Protein 6AQK (pdb70)

Nearest PDB structures (foldseek):
  6aqk-assembly1_A  TM=1.005E+00  e=1.967E-52  Yersinia entomophaga
  4xsh-assembly1_B  TM=6.220E-01  e=2.010E-07  Bacillus cereus
  3nts-assembly1_A  TM=4.629E-01  e=4.743E-08  Aeromonas hydrophila
  2wn8-assembly1_A  TM=5.394E-01  e=1.037E-06  Clostridioides difficile

Organism: Yersinia entomophaga (NCBI:txid935293)

Solvent-accessible surface area: 10735 Å² total; per-residue (Å²): 155,158,112,29,5,0,83,70,12,22,24,75,62,103,10,28,3,20,0,0,9,47,0,8,51,119,51,135,41,99,66,6,89,50,17,163,82,79,113,74,0,31,66,60,0,17,83,20,0,150,117,57,104,103,61,1,79,68,26,49,97,111,30,3,69,74,0,31,67,3,3,24,102,3,54,86,50,29,116,70,17,130,84,6,137,43,123,75,0,4,35,12,14,60,67,105,27,21,131,52,14,95,40,1,30,89,3,18,106,97,2,110,75,98,100,100,57,45,134,84,98,30,104,68,94,25,131,0,28,40,14,2,36,3,0,85,51,3,103,63,65,99,1,37,52,60,41,0,0,0,27,0,60,12,35,126,54,26,10,0,3,31,22,10,76,93,23,116,105,16,18,0,2,0,15,10,52,7,83,0,58,0,38,14,1,24,8,5,10,141,59,92,7,6,139,100,61,78,92,58,20,24,66,49,3,34,11,1,0,75,2,76,0,16,57,117

Structure (mmCIF, N/CA/C/O backbone):
data_6AQK
#
_entry.id   6AQK
#
_cell.length_a   37.510
_cell.length_b   54.520
_cell.length_c   100.820
_cell.angle_alpha   90.000
_cell.angle_beta   90.000
_cell.angle_gamma   90.000
#
_symmetry.space_group_name_H-M   'P 21 21 21'
#
loop_
_entity.id
_entity.type
_entity.pdbx_description
1 polymer 'Toxin protein'
2 non-polymer 'PLATINUM (II) ION'
3 non-polymer 'CHLORIDE ION'
4 non-polymer 'BROMIDE ION'
5 water water
#
loop_
_atom_site.group_PDB
_atom_site.id
_atom_site.type_symbol
_atom_site.label_atom_id
_atom_site.label_alt_id
_atom_site.label_comp_id
_atom_site.label_asym_id
_atom_site.label_entity_id
_atom_site.label_seq_id
_atom_site.pdbx_PDB_ins_code
_atom_site.Cartn_x
_atom_site.Cartn_y
_atom_site.Cartn_z
_atom_site.occupancy
_atom_site.B_iso_or_equiv
_atom_site.auth_seq_id
_atom_site.auth_comp_id
_atom_site.auth_asym_id
_atom_site.auth_atom_id
_atom_site.pdbx_PDB_model_num
ATOM 1 N N . LYS A 1 14 ? 27.876 48.329 35.355 1.00 69.81 749 LYS A N 1
ATOM 2 C CA . LYS A 1 14 ? 28.672 47.972 34.153 1.00 63.60 749 LYS A CA 1
ATOM 3 C C . LYS A 1 14 ? 29.542 46.715 34.466 1.00 54.60 749 LYS A C 1
ATOM 4 O O . LYS A 1 14 ? 30.757 46.727 34.269 1.00 51.93 749 LYS A O 1
ATOM 6 N N . GLU A 1 15 ? 28.923 45.647 34.975 1.00 47.57 750 GLU A N 1
ATOM 7 C CA . GLU A 1 15 ? 29.651 44.410 35.301 1.00 46.23 750 GLU A CA 1
ATOM 8 C C . GLU A 1 15 ? 30.189 43.697 34.031 1.00 40.45 750 GLU A C 1
ATOM 9 O O . GLU A 1 15 ? 29.525 43.659 32.986 1.00 37.98 750 GLU A O 1
ATOM 15 N N . ASP A 1 16 ? 31.358 43.073 34.117 1.00 36.25 751 ASP A N 1
ATOM 16 C CA . ASP A 1 16 ? 31.792 42.194 33.008 1.00 35.00 751 ASP A CA 1
ATOM 17 C C . ASP A 1 16 ? 30.730 41.078 32.867 1.00 32.07 751 ASP A C 1
ATOM 18 O O . ASP A 1 16 ? 30.234 40.585 33.864 1.00 32.68 751 ASP A O 1
ATOM 23 N N . PRO A 1 17 ? 30.449 40.670 31.638 1.00 32.76 752 PRO A N 1
ATOM 24 C CA . PRO A 1 17 ? 29.641 39.470 31.369 1.00 30.96 752 PRO A CA 1
ATOM 25 C C . PRO A 1 17 ? 29.989 38.264 32.226 1.00 31.88 752 PRO A C 1
ATOM 26 O O . PRO A 1 17 ? 31.159 37.912 32.395 1.00 31.58 752 PRO A O 1
ATOM 30 N N . ALA A 1 18 ? 28.982 37.694 32.871 1.00 31.44 753 ALA A N 1
ATOM 31 C CA . ALA A 1 18 ? 29.131 36.474 33.590 1.00 30.19 753 ALA A CA 1
ATOM 32 C C . ALA A 1 18 ? 29.634 35.363 32.708 1.00 31.45 753 ALA A C 1
ATOM 33 O O . ALA A 1 18 ? 30.284 34.433 33.208 1.00 30.08 753 ALA A O 1
ATOM 35 N N . LEU A 1 19 ? 29.372 35.462 31.405 1.00 28.77 754 LEU A N 1
ATOM 36 C CA . LEU A 1 19 ? 29.957 34.484 30.468 1.00 31.96 754 LEU A CA 1
ATOM 37 C C . LEU A 1 19 ? 31.481 34.270 30.609 1.00 33.57 754 LEU A C 1
ATOM 38 O O . LEU A 1 19 ? 31.956 33.125 30.421 1.00 31.69 754 LEU A O 1
ATOM 43 N N . TYR A 1 20 ? 32.246 35.335 30.934 1.00 31.07 755 TYR A N 1
ATOM 44 C CA . TYR A 1 20 ? 33.689 35.195 31.129 1.00 32.25 755 TYR A CA 1
ATOM 45 C C . TYR A 1 20 ? 34.020 34.126 32.160 1.00 33.81 755 TYR A C 1
ATOM 46 O O . TYR A 1 20 ? 35.036 33.411 31.999 1.00 32.39 755 TYR A O 1
ATOM 55 N N . LYS A 1 21 ? 33.272 34.084 33.257 1.00 31.77 756 LYS A N 1
ATOM 56 C CA . LYS A 1 21 ? 33.469 33.036 34.280 1.00 35.32 756 LYS A CA 1
ATOM 57 C C . LYS A 1 21 ? 33.457 31.588 33.761 1.00 36.14 756 LYS A C 1
ATOM 58 O O . LYS A 1 21 ? 34.220 30.759 34.234 1.00 34.01 756 LYS A O 1
ATOM 62 N N . GLN A 1 22 ? 32.619 31.291 32.773 1.00 32.72 757 GLN A N 1
ATOM 63 C CA . GLN A 1 22 ? 32.536 29.973 32.209 1.00 34.34 757 GLN A CA 1
ATOM 64 C C . GLN A 1 22 ? 33.664 29.680 31.204 1.00 35.54 757 GLN A C 1
ATOM 65 O O . GLN A 1 22 ? 33.995 28.524 30.956 1.00 34.58 757 GLN A O 1
ATOM 71 N N . GLN A 1 23 ? 34.186 30.725 30.551 1.00 34.96 758 GLN A N 1
ATOM 72 C CA . GLN A 1 23 ? 35.145 30.576 29.417 1.00 37.32 758 GLN A CA 1
ATOM 73 C C . GLN A 1 23 ? 36.620 30.568 29.798 1.00 36.40 758 GLN A C 1
ATOM 74 O O . GLN A 1 23 ? 37.433 30.151 28.985 1.00 39.00 758 GLN A O 1
ATOM 80 N N . GLY A 1 24 ? 36.936 31.011 30.994 1.00 38.63 759 GLY A N 1
ATOM 81 C CA . GLY A 1 24 ? 38.321 31.156 31.461 1.00 43.43 759 GLY A CA 1
ATOM 82 C C . GLY A 1 24 ? 38.843 29.900 32.117 1.00 45.02 759 GLY A C 1
ATOM 83 O O . GLY A 1 24 ? 38.439 28.769 31.767 1.00 40.55 759 GLY A O 1
ATOM 84 N N . GLY A 1 25 ? 39.768 30.081 33.056 1.00 42.25 760 GLY A N 1
ATOM 85 C CA . GLY A 1 25 ? 40.416 28.947 33.716 1.00 41.47 760 GLY A CA 1
ATOM 86 C C . GLY A 1 25 ? 39.477 28.102 34.586 1.00 41.51 760 GLY A C 1
ATOM 87 O O . GLY A 1 25 ? 39.820 26.981 34.925 1.00 39.81 760 GLY A O 1
ATOM 88 N N . GLU A 1 26 ? 38.275 28.595 34.908 1.00 35.35 761 GLU A N 1
ATOM 89 C CA . GLU A 1 26 ? 37.295 27.757 35.615 1.00 34.38 761 GLU A CA 1
ATOM 90 C C . GLU A 1 26 ? 36.383 26.975 34.706 1.00 32.79 761 GLU A C 1
ATOM 91 O O . GLU A 1 26 ? 35.493 26.260 35.187 1.00 31.42 761 GLU A O 1
ATOM 97 N N . TYR A 1 27 ? 36.636 27.035 33.418 1.00 29.65 762 TYR A N 1
ATOM 98 C CA . TYR A 1 27 ? 35.898 26.200 32.453 1.00 34.95 762 TYR A CA 1
ATOM 99 C C . TYR A 1 27 ? 35.647 24.728 32.902 1.00 35.92 762 TYR A C 1
ATOM 100 O O . TYR A 1 27 ? 34.522 24.257 32.821 1.00 33.87 762 TYR A O 1
ATOM 109 N N . PRO A 1 28 ? 36.673 24.009 33.375 1.00 35.25 763 PRO A N 1
ATOM 110 C CA . PRO A 1 28 ? 36.432 22.616 33.806 1.00 39.77 763 PRO A CA 1
ATOM 111 C C . PRO A 1 28 ? 35.294 22.439 34.834 1.00 35.44 763 PRO A C 1
ATOM 112 O O . PRO A 1 28 ? 34.591 21.437 34.791 1.00 33.73 763 PRO A O 1
ATOM 116 N N . TYR A 1 29 ? 35.147 23.394 35.745 1.00 33.39 764 TYR A N 1
ATOM 117 C CA . TYR A 1 29 ? 34.042 23.361 36.715 1.00 31.42 764 TYR A CA 1
ATOM 118 C C . TYR A 1 29 ? 32.677 23.495 35.970 1.00 30.58 764 TYR A C 1
ATOM 119 O O . TYR A 1 29 ? 31.731 22.793 36.250 1.00 29.33 764 TYR A O 1
ATOM 128 N N . TYR A 1 30 ? 32.607 24.402 35.035 1.00 30.41 765 TYR A N 1
ATOM 129 C CA . TYR A 1 30 ? 31.338 24.669 34.263 1.00 31.76 765 TYR A CA 1
ATOM 130 C C . TYR A 1 30 ? 31.010 23.529 33.323 1.00 32.71 765 TYR A C 1
ATOM 131 O O . TYR A 1 30 ? 29.829 23.070 33.220 1.00 32.23 765 TYR A O 1
ATOM 140 N N . SER A 1 31 ? 32.045 23.078 32.615 1.00 33.00 766 SER A N 1
ATOM 141 C CA . SER A 1 31 ? 31.895 21.967 31.704 1.00 33.70 766 SER A CA 1
ATOM 142 C C . SER A 1 31 ? 31.439 20.687 32.451 1.00 34.21 766 SER A C 1
ATOM 143 O O . SER A 1 31 ? 30.487 20.031 32.056 1.00 30.89 766 SER A O 1
ATOM 146 N N . SER A 1 32 ? 32.107 20.366 33.553 1.00 31.75 767 SER A N 1
ATOM 147 C CA . SER A 1 32 ? 31.763 19.207 34.314 1.00 32.43 767 SER A CA 1
ATOM 148 C C . SER A 1 32 ? 30.364 19.275 34.975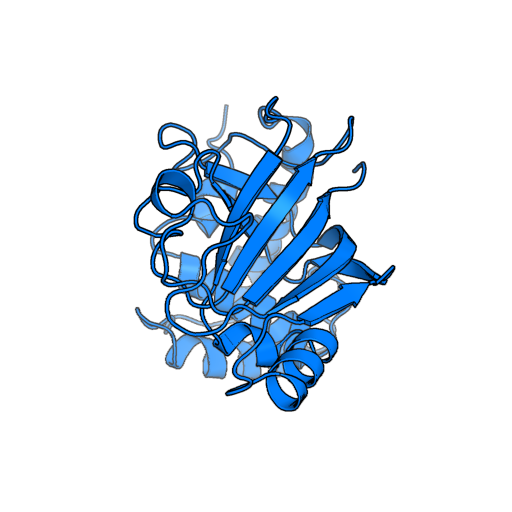 1.00 33.89 767 SER A C 1
ATOM 149 O O . SER A 1 32 ? 29.657 18.229 35.102 1.00 32.34 767 SER A O 1
ATOM 152 N N . PHE A 1 33 ? 29.937 20.478 35.361 1.00 30.04 768 PHE A N 1
ATOM 153 C CA . PHE A 1 33 ? 28.619 20.706 35.893 1.00 28.15 768 PHE A CA 1
ATOM 154 C C . PHE A 1 33 ? 27.549 20.372 34.773 1.00 32.49 768 PHE A C 1
ATOM 155 O O . PHE A 1 33 ? 26.555 19.662 35.052 1.00 31.05 768 PHE A O 1
ATOM 163 N N . THR A 1 34 ? 27.758 20.833 33.552 1.00 28.76 769 THR A N 1
ATOM 164 C CA . THR A 1 34 ? 26.745 20.633 32.539 1.00 31.28 769 THR A CA 1
ATOM 165 C C . THR A 1 34 ? 26.774 19.178 32.076 1.00 34.53 769 THR A C 1
ATOM 166 O O . THR A 1 34 ? 25.710 18.633 31.701 1.00 35.89 769 THR A O 1
ATOM 170 N N . ILE A 1 35 ? 27.945 18.561 32.113 1.00 33.92 770 ILE A N 1
ATOM 171 C CA . ILE A 1 35 ? 28.018 17.124 31.893 1.00 34.11 770 ILE A CA 1
ATOM 172 C C . ILE A 1 35 ? 27.211 16.398 32.953 1.00 34.75 770 ILE A C 1
ATOM 173 O O . ILE A 1 35 ? 26.425 15.473 32.619 1.00 35.72 770 ILE A O 1
ATOM 178 N N . ALA A 1 36 ? 27.378 16.783 34.207 1.00 30.99 771 ALA A N 1
ATOM 179 C CA . ALA A 1 36 ? 26.551 16.132 35.268 1.00 30.27 771 ALA A CA 1
ATOM 180 C C . ALA A 1 36 ? 25.092 16.265 35.043 1.00 31.34 771 ALA A C 1
ATOM 181 O O . ALA A 1 36 ? 24.364 15.279 35.249 1.00 38.13 771 ALA A O 1
ATOM 183 N N . LEU A 1 37 ? 24.630 17.431 34.581 1.00 33.32 772 LEU A N 1
ATOM 184 C CA . LEU A 1 37 ? 23.196 17.635 34.252 1.00 33.31 772 LEU A CA 1
ATOM 185 C C . LEU A 1 37 ? 22.740 16.632 33.185 1.00 34.87 772 LEU A C 1
ATOM 186 O O . LEU A 1 37 ? 21.629 16.146 33.284 1.00 34.86 772 LEU A O 1
ATOM 191 N N . GLN A 1 38 ? 23.585 16.377 32.175 1.00 32.88 773 GLN A N 1
ATOM 192 C CA . GLN A 1 38 ? 23.249 15.397 31.129 1.00 36.84 773 GLN A CA 1
ATOM 193 C C . GLN A 1 38 ? 23.138 14.007 31.711 1.00 40.66 773 GLN A C 1
ATOM 194 O O . GLN A 1 38 ? 22.155 13.284 31.445 1.00 41.04 773 GLN A O 1
ATOM 200 N N . LYS A 1 39 ? 24.140 13.631 32.493 1.00 35.77 774 LYS A N 1
ATOM 201 C CA . LYS A 1 39 ? 24.272 12.252 33.006 1.00 39.86 774 LYS A CA 1
ATOM 202 C C . LYS A 1 39 ? 23.137 11.939 33.963 1.00 38.78 774 LYS A C 1
ATOM 203 O O . LYS A 1 39 ? 22.739 10.784 34.098 1.00 39.15 774 LYS A O 1
ATOM 209 N N . LEU A 1 40 ? 22.600 12.945 34.629 1.00 36.34 775 LEU A N 1
ATOM 210 C CA . LEU A 1 40 ? 21.572 12.691 35.584 1.00 38.01 775 LEU A CA 1
ATOM 211 C C . LEU A 1 40 ? 20.209 13.050 35.027 1.00 39.41 775 LEU A C 1
ATOM 212 O O . LEU A 1 40 ? 19.313 13.143 35.792 1.00 38.02 775 LEU A O 1
ATOM 217 N N . ASN A 1 41 ? 20.106 13.307 33.724 1.00 37.19 776 ASN A N 1
ATOM 218 C CA . ASN A 1 41 ? 18.870 13.751 33.111 1.00 42.48 776 ASN A CA 1
ATOM 219 C C . ASN A 1 41 ? 18.157 14.889 33.837 1.00 42.27 776 ASN A C 1
ATOM 220 O O . ASN A 1 41 ? 16.952 14.902 33.947 1.00 42.09 776 ASN A O 1
ATOM 225 N N . ILE A 1 42 ? 18.896 15.878 34.339 1.00 39.01 777 ILE A N 1
ATOM 226 C CA . ILE A 1 42 ? 18.254 17.012 35.000 1.00 35.69 777 ILE A CA 1
ATOM 227 C C . ILE A 1 42 ? 17.689 17.948 33.914 1.00 38.64 777 ILE A C 1
ATOM 228 O O . ILE A 1 42 ? 18.420 18.316 32.977 1.00 36.18 777 ILE A O 1
ATOM 233 N N . SER A 1 43 ? 16.446 18.377 34.025 1.00 37.45 778 SER A N 1
ATOM 234 C CA . SER A 1 43 ? 15.831 19.183 32.912 1.00 43.50 778 SER A CA 1
ATOM 235 C C . SER A 1 43 ? 16.316 20.605 32.845 1.00 40.64 778 SER A C 1
ATOM 236 O O . SER A 1 43 ? 16.390 21.202 31.774 1.00 40.28 778 SER A O 1
ATOM 239 N N . HIS A 1 44 ? 16.664 21.162 33.999 1.00 37.79 779 HIS A N 1
ATOM 240 C CA . HIS A 1 44 ? 17.064 22.533 34.056 1.00 39.46 779 HIS A CA 1
ATOM 241 C C . HIS A 1 44 ? 17.974 22.719 35.241 1.00 35.29 779 HIS A C 1
ATOM 242 O O . HIS A 1 44 ? 17.688 22.222 36.305 1.00 37.68 779 HIS A O 1
ATOM 249 N N . TYR A 1 45 ? 19.028 23.486 35.051 1.00 34.21 780 TYR A N 1
ATOM 250 C CA . TYR A 1 45 ? 20.052 23.732 36.099 1.00 33.43 780 TYR A CA 1
ATOM 251 C C . TYR A 1 45 ? 19.483 24.381 37.359 1.00 35.84 780 TYR A C 1
ATOM 252 O O . TYR A 1 45 ? 20.103 24.260 38.435 1.00 40.16 780 TYR A O 1
ATOM 261 N N . ASP A 1 46 ? 18.393 25.117 37.209 1.00 36.48 781 ASP A N 1
ATOM 262 C CA . ASP A 1 46 ? 17.676 25.633 38.407 1.00 48.82 781 ASP A CA 1
ATOM 263 C C . ASP A 1 46 ? 16.806 24.621 39.155 1.00 55.34 781 ASP A C 1
ATOM 264 O O . ASP A 1 46 ? 16.399 24.898 40.229 1.00 47.82 781 ASP A O 1
ATOM 269 N N . SER A 1 47 ? 16.586 23.427 38.625 1.00 57.93 782 SER A N 1
ATOM 270 C CA . SER A 1 47 ? 15.675 22.485 39.250 1.00 56.66 782 SER A CA 1
ATOM 271 C C . SER A 1 47 ? 16.430 21.222 39.619 1.00 46.31 782 SER A C 1
ATOM 272 O O . SER A 1 47 ? 16.104 20.161 39.134 1.00 58.66 782 SER A O 1
ATOM 275 N N . ILE A 1 48 ? 17.436 21.307 40.483 1.00 44.54 783 ILE A N 1
ATOM 276 C CA . ILE A 1 48 ? 18.210 20.136 40.882 1.00 44.79 783 ILE A CA 1
ATOM 277 C C . ILE A 1 48 ? 17.719 19.705 42.259 1.00 51.44 783 ILE A C 1
ATOM 278 O O . ILE A 1 48 ? 18.028 20.348 43.234 1.00 58.65 783 ILE A O 1
ATOM 283 N N . ILE A 1 49 ? 17.000 18.597 42.342 1.00 56.39 784 ILE A N 1
ATOM 284 C CA . ILE A 1 49 ? 16.290 18.223 43.588 1.00 59.84 784 ILE A CA 1
ATOM 285 C C . ILE A 1 49 ? 17.226 17.500 44.557 1.00 52.27 784 ILE A C 1
ATOM 286 O O . ILE A 1 49 ? 17.321 17.871 45.715 1.00 54.64 784 ILE A O 1
ATOM 291 N N . ASP A 1 50 ? 17.962 16.521 44.058 1.00 49.91 785 ASP A N 1
ATOM 292 C CA . ASP A 1 50 ? 18.949 15.786 44.847 1.00 54.86 785 ASP A CA 1
ATOM 293 C C . ASP A 1 50 ? 20.368 16.395 44.707 1.00 52.07 785 ASP A C 1
ATOM 294 O O . ASP A 1 50 ? 21.208 15.816 44.005 1.00 42.19 785 ASP A O 1
ATOM 299 N N . MET A 1 51 ? 20.594 17.516 45.420 1.00 45.57 786 MET A N 1
ATOM 300 C CA . MET A 1 51 ? 21.918 18.220 45.585 1.00 50.70 786 MET A CA 1
ATOM 301 C C . MET A 1 51 ? 23.069 17.217 45.795 1.00 50.04 786 MET A C 1
ATOM 302 O O . MET A 1 51 ? 24.136 17.266 45.156 1.00 44.36 786 MET A O 1
ATOM 307 N N . ASP A 1 52 ? 22.868 16.277 46.689 1.00 53.60 787 ASP A N 1
ATOM 308 C CA . ASP A 1 52 ? 23.993 15.470 47.170 1.00 48.95 787 ASP A CA 1
ATOM 309 C C . ASP A 1 52 ? 24.448 14.527 46.117 1.00 44.64 787 ASP A C 1
ATOM 310 O O . ASP A 1 52 ? 25.644 14.291 45.928 1.00 45.62 787 ASP A O 1
ATOM 315 N N . ASN A 1 53 ? 23.478 13.923 45.443 1.00 46.34 788 ASN A N 1
ATOM 316 C CA . ASN A 1 53 ? 23.816 13.050 44.360 1.00 46.54 788 ASN A CA 1
ATOM 317 C C . ASN A 1 53 ? 24.442 13.850 43.193 1.00 36.97 788 ASN A C 1
ATOM 318 O O . ASN A 1 53 ? 25.331 13.335 42.533 1.00 40.66 788 ASN A O 1
ATOM 323 N N . PHE A 1 54 ? 23.904 15.037 42.917 1.00 43.09 789 PHE A N 1
ATOM 324 C CA . PHE A 1 54 ? 24.447 15.848 41.831 1.00 39.99 789 PHE A CA 1
ATOM 325 C C . PHE A 1 54 ? 25.921 16.161 42.104 1.00 39.22 789 PHE A C 1
ATOM 326 O O . PHE A 1 54 ? 26.840 15.961 41.261 1.00 35.85 789 PHE A O 1
ATOM 334 N N . ILE A 1 55 ? 26.172 16.650 43.306 1.00 36.15 790 ILE A N 1
ATOM 335 C CA . ILE A 1 55 ? 27.513 17.047 43.679 1.00 42.55 790 ILE A CA 1
ATOM 336 C C . ILE A 1 55 ? 28.471 15.906 43.549 1.00 42.41 790 ILE A C 1
ATOM 337 O O . ILE A 1 55 ? 29.579 16.066 42.997 1.00 39.67 790 ILE A O 1
ATOM 342 N N . SER A 1 56 ? 28.044 14.728 44.002 1.00 43.43 791 SER A N 1
ATOM 343 C CA . SER A 1 56 ? 28.869 13.545 43.927 1.00 47.26 791 SER A CA 1
ATOM 344 C C . SER A 1 56 ? 29.313 13.151 42.478 1.00 42.59 791 SER A C 1
ATOM 345 O O . SER A 1 56 ? 30.508 12.930 42.161 1.00 39.92 791 SER A O 1
ATOM 348 N N . LYS A 1 57 ? 28.340 13.166 41.580 1.00 40.91 792 LYS A N 1
ATOM 349 C CA . LYS A 1 57 ? 28.593 12.927 40.177 1.00 38.51 792 LYS A CA 1
ATOM 350 C C . LYS A 1 57 ? 2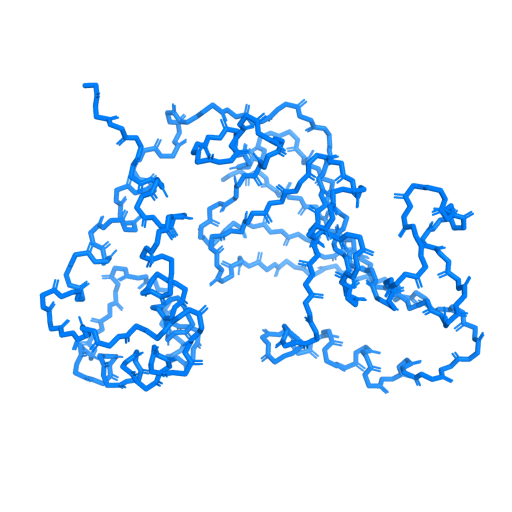9.470 14.018 39.575 1.00 38.01 792 LYS A C 1
ATOM 351 O O . LYS A 1 57 ? 30.416 13.744 38.849 1.00 40.11 792 LYS A O 1
ATOM 357 N N . TRP A 1 58 ? 29.122 15.271 39.876 1.00 38.70 793 TRP A N 1
ATOM 358 C CA . TRP A 1 58 ? 29.889 16.410 39.379 1.00 39.50 793 TRP A CA 1
ATOM 359 C C . TRP A 1 58 ? 31.369 16.271 39.786 1.00 38.25 793 TRP A C 1
ATOM 360 O O . TRP A 1 58 ? 32.285 16.424 38.944 1.00 34.13 793 TRP A O 1
ATOM 371 N N . ALA A 1 59 ? 31.607 15.912 41.050 1.00 36.61 794 ALA A N 1
ATOM 372 C CA . ALA A 1 59 ? 33.008 15.781 41.547 1.00 38.12 794 ALA A CA 1
ATOM 373 C C . ALA A 1 59 ? 33.761 14.701 40.770 1.00 37.55 794 ALA A C 1
ATOM 374 O O . ALA A 1 59 ? 34.926 14.869 40.360 1.00 38.47 794 ALA A O 1
ATOM 376 N N . GLU A 1 60 ? 33.074 13.604 40.523 1.00 42.66 795 GLU A N 1
ATOM 377 C CA . GLU A 1 60 ? 33.650 12.486 39.781 1.00 45.73 795 GLU A CA 1
ATOM 378 C C . GLU A 1 60 ? 34.082 12.936 38.414 1.00 38.84 795 GLU A C 1
ATOM 379 O O . GLU A 1 60 ? 35.238 12.705 38.031 1.00 42.49 795 GLU A O 1
ATOM 385 N N . ILE A 1 61 ? 33.193 13.649 37.705 1.00 36.98 796 ILE A N 1
ATOM 386 C CA . ILE A 1 61 ? 33.538 14.111 36.349 1.00 34.16 796 ILE A CA 1
ATOM 387 C C . ILE A 1 61 ? 34.695 15.149 36.378 1.00 36.11 796 ILE A C 1
ATOM 388 O O . ILE A 1 61 ? 35.662 15.111 35.582 1.00 33.57 796 ILE A O 1
ATOM 393 N N . GLY A 1 62 ? 34.629 16.053 37.354 1.00 33.29 797 GLY A N 1
ATOM 394 C CA . GLY A 1 62 ? 35.572 17.169 37.421 1.00 37.96 797 GLY A CA 1
ATOM 395 C C . GLY A 1 62 ? 36.991 16.724 37.750 1.00 37.38 797 GLY A C 1
ATOM 396 O O . GLY A 1 62 ? 37.956 17.272 37.225 1.00 36.15 797 GLY A O 1
ATOM 397 N N . ARG A 1 63 ? 37.114 15.618 38.467 1.00 41.93 798 ARG A N 1
ATOM 398 C CA . ARG A 1 63 ? 38.461 15.042 38.699 1.00 42.50 798 ARG A CA 1
ATOM 399 C C . ARG A 1 63 ? 39.161 14.483 37.475 1.00 41.22 798 ARG A C 1
ATOM 400 O O . ARG A 1 63 ? 40.368 14.367 37.451 1.00 44.06 798 ARG A O 1
ATOM 408 N N . ASN A 1 64 ? 38.403 14.156 36.435 1.00 42.47 799 ASN A N 1
ATOM 409 C CA . ASN A 1 64 ? 38.955 13.650 35.176 1.00 41.6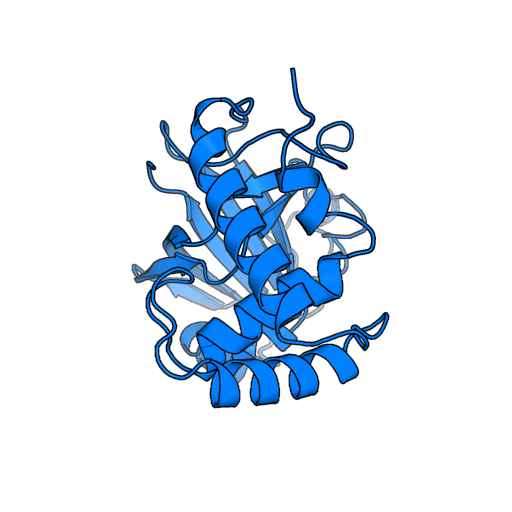9 799 ASN A CA 1
ATOM 410 C C . ASN A 1 64 ? 39.198 14.707 34.114 1.00 48.54 799 ASN A C 1
ATOM 411 O O . ASN A 1 64 ? 39.546 14.381 32.984 1.00 48.11 799 ASN A O 1
ATOM 416 N N . MET A 1 65 ? 39.008 15.978 34.440 1.00 46.89 800 MET A N 1
ATOM 417 C CA . MET A 1 65 ? 39.206 17.032 33.420 1.00 49.17 800 MET A CA 1
ATOM 418 C C . MET A 1 65 ? 40.658 17.443 33.402 1.00 54.39 800 MET A C 1
ATOM 419 O O . MET A 1 65 ? 41.363 17.254 34.410 1.00 45.67 800 MET A O 1
ATOM 424 N N . LYS A 1 66 ? 41.061 18.021 32.260 1.00 51.91 801 LYS A N 1
ATOM 425 C CA . LYS A 1 66 ? 42.386 18.598 32.016 1.00 56.51 801 LYS A CA 1
ATOM 426 C C . LYS A 1 66 ? 42.232 20.125 31.798 1.00 55.02 801 LYS A C 1
ATOM 427 O O . LYS A 1 66 ? 41.688 20.530 30.764 1.00 59.93 801 LYS A O 1
ATOM 429 N N . PRO A 1 67 ? 42.627 20.988 32.745 1.00 55.75 802 PRO A N 1
ATOM 430 C CA . PRO A 1 67 ? 43.075 20.632 34.096 1.00 50.62 802 PRO A CA 1
ATOM 431 C C . PRO A 1 67 ? 41.921 20.187 34.996 1.00 51.10 802 PRO A C 1
ATOM 432 O O . PRO A 1 67 ? 40.725 20.420 34.663 1.00 46.66 802 PRO A O 1
ATOM 436 N N . ALA A 1 68 ? 42.284 19.529 36.106 1.00 49.48 803 ALA A N 1
ATOM 437 C CA . ALA A 1 68 ? 41.305 18.884 37.011 1.00 50.22 803 ALA A CA 1
ATOM 438 C C . ALA A 1 68 ? 40.536 19.925 37.817 1.00 53.40 803 ALA A C 1
ATOM 439 O O . ALA A 1 68 ? 41.139 20.781 38.451 1.00 61.21 803 ALA A O 1
ATOM 441 N N . ALA A 1 69 ? 39.210 19.800 37.827 1.00 49.55 804 ALA A N 1
ATOM 442 C CA . ALA A 1 69 ? 38.314 20.534 38.723 1.00 44.98 804 ALA A CA 1
ATOM 443 C C . ALA A 1 69 ? 38.153 19.799 40.052 1.00 46.96 804 ALA A C 1
ATOM 444 O O . ALA A 1 69 ? 37.239 18.986 40.218 1.00 44.98 804 ALA A O 1
ATOM 446 N N . ARG A 1 70 ? 39.021 20.133 40.995 1.00 46.38 805 ARG A N 1
ATOM 447 C CA . ARG A 1 70 ? 39.077 19.464 42.287 1.00 52.92 805 ARG A CA 1
ATOM 448 C C . ARG A 1 70 ? 38.337 20.150 43.425 1.00 53.36 805 ARG A C 1
ATOM 449 O O . ARG A 1 70 ? 37.980 19.488 44.376 1.00 55.48 805 ARG A O 1
ATOM 451 N N . ASP A 1 71 ? 38.066 21.453 43.376 1.00 52.97 806 ASP A N 1
ATOM 452 C CA . ASP A 1 71 ? 37.443 22.110 44.561 1.00 58.07 806 ASP A CA 1
ATOM 453 C C . ASP A 1 71 ? 35.909 22.069 44.487 1.00 56.23 806 ASP A C 1
ATOM 454 O O . ASP A 1 71 ? 35.260 23.110 44.500 1.00 51.28 806 ASP A O 1
ATOM 456 N N . ILE A 1 72 ? 35.324 20.872 44.354 1.00 52.38 807 ILE A N 1
ATOM 457 C CA . ILE A 1 72 ? 33.885 20.767 44.137 1.00 50.08 807 ILE A CA 1
ATOM 458 C C . ILE A 1 72 ? 33.216 20.514 45.503 1.00 48.22 807 ILE A C 1
ATOM 459 O O . ILE A 1 72 ? 33.629 19.628 46.233 1.00 50.65 807 ILE A O 1
ATOM 464 N N . SER A 1 73 ? 32.173 21.284 45.801 1.00 47.18 808 SER A N 1
ATOM 465 C CA . SER A 1 73 ? 31.559 21.396 47.122 1.00 45.80 808 SER A CA 1
ATOM 466 C C . SER A 1 73 ? 30.214 22.083 46.986 1.00 49.04 808 SER A C 1
ATOM 467 O O . SER A 1 73 ? 29.879 22.581 45.917 1.00 43.20 808 SER A O 1
ATOM 470 N N . HIS A 1 74 ? 29.474 22.214 48.091 1.00 44.34 809 HIS A N 1
ATOM 471 C CA . HIS A 1 74 ? 28.191 22.838 48.042 1.00 43.60 809 HIS A CA 1
ATOM 472 C C . HIS A 1 74 ? 28.362 24.295 47.675 1.00 45.38 809 HIS A C 1
ATOM 473 O O . HIS A 1 74 ? 27.558 24.817 46.898 1.00 40.76 809 HIS A O 1
ATOM 480 N N . ASP A 1 75 ? 29.403 24.960 48.204 1.00 50.65 810 ASP A N 1
ATOM 481 C CA . ASP A 1 75 ? 29.711 26.378 47.828 1.00 48.14 810 ASP A CA 1
ATOM 482 C C . ASP A 1 75 ? 29.991 26.542 46.326 1.00 40.22 810 ASP A C 1
ATOM 483 O O . ASP A 1 75 ? 29.565 27.523 45.695 1.00 40.43 810 ASP A O 1
ATOM 488 N N . LYS A 1 76 ? 30.748 25.617 45.767 1.00 39.61 811 LYS A N 1
ATOM 489 C CA . LYS A 1 76 ? 31.076 25.745 44.390 1.00 37.66 811 LYS A CA 1
ATOM 490 C C . LYS A 1 76 ? 29.795 25.455 43.586 1.00 38.16 811 LYS A C 1
ATOM 491 O O . LYS A 1 76 ? 29.524 26.110 42.550 1.00 35.05 811 LYS A O 1
ATOM 497 N N . PHE A 1 77 ? 28.953 24.554 44.125 1.00 37.80 812 PHE A N 1
ATOM 498 C CA . PHE A 1 77 ? 27.671 24.229 43.495 1.00 39.26 812 PHE A CA 1
ATOM 499 C C . PHE A 1 77 ? 26.846 25.488 43.368 1.00 40.17 812 PHE A C 1
ATOM 500 O O . PHE A 1 77 ? 26.290 25.786 42.309 1.00 35.80 812 PHE A O 1
ATOM 508 N N . ILE A 1 78 ? 26.736 26.226 44.471 1.00 41.75 813 ILE A N 1
ATOM 509 C CA . ILE A 1 78 ? 25.927 27.454 44.471 1.00 42.33 813 ILE A CA 1
ATOM 510 C C . ILE A 1 78 ? 26.495 28.510 43.544 1.00 38.09 813 ILE A C 1
ATOM 511 O O . ILE A 1 78 ? 25.734 29.163 42.830 1.00 38.29 813 ILE A O 1
ATOM 516 N N . GLU A 1 79 ? 27.822 28.641 43.527 1.00 34.53 814 GLU A N 1
ATOM 517 C CA . GLU A 1 79 ? 28.452 29.622 42.660 1.00 38.84 814 GLU A CA 1
ATOM 518 C C . GLU A 1 79 ? 28.162 29.353 41.148 1.00 32.05 814 GLU A C 1
ATOM 519 O O . GLU A 1 79 ? 27.779 30.286 40.386 1.00 33.52 814 GLU A O 1
ATOM 525 N N . VAL A 1 80 ? 28.364 28.102 40.743 1.00 35.45 815 VAL A N 1
ATOM 526 C CA . VAL A 1 80 ? 28.209 27.692 39.356 1.00 32.30 815 VAL A CA 1
ATOM 527 C C . VAL A 1 80 ? 26.740 27.847 38.929 1.00 31.53 815 VAL A C 1
ATOM 528 O O . VAL A 1 80 ? 26.455 28.418 37.900 1.00 30.38 815 VAL A O 1
ATOM 532 N N . GLN A 1 81 ? 25.797 27.382 39.761 1.00 32.32 816 GLN A N 1
ATOM 533 C CA . GLN A 1 81 ? 24.367 27.505 39.464 1.00 34.65 816 GLN A CA 1
ATOM 534 C C . GLN A 1 81 ? 23.931 28.970 39.274 1.00 32.67 816 GLN A C 1
ATOM 535 O O . GLN A 1 81 ? 23.242 29.301 38.321 1.00 30.76 816 GLN A O 1
ATOM 541 N N . LYS A 1 82 ? 24.341 29.869 40.183 1.00 32.87 817 LYS A N 1
ATOM 542 C CA . LYS A 1 82 ? 24.007 31.265 40.057 1.00 33.09 817 LYS A CA 1
ATOM 543 C C . LYS A 1 82 ? 24.630 31.888 38.798 1.00 31.97 817 LYS A C 1
ATOM 544 O O . LYS A 1 82 ? 23.987 32.671 38.124 1.00 34.88 817 LYS A O 1
ATOM 547 N N . THR A 1 83 ? 25.854 31.486 38.455 1.00 30.81 818 THR A N 1
ATOM 548 C CA . THR A 1 83 ? 26.555 32.081 37.320 1.00 29.22 818 THR A CA 1
ATOM 549 C C . THR A 1 83 ? 25.803 31.694 36.049 1.00 28.34 818 THR A C 1
ATOM 550 O O . THR A 1 83 ? 25.604 32.547 35.223 1.00 28.20 818 THR A O 1
ATOM 554 N N . LEU A 1 84 ? 25.377 30.427 35.970 1.00 30.59 819 LEU A N 1
ATOM 555 C CA . LEU A 1 84 ? 24.583 29.943 34.804 1.00 29.59 819 LEU A CA 1
ATOM 556 C C . LEU A 1 84 ? 23.316 30.770 34.649 1.00 27.82 819 LEU A C 1
ATOM 557 O O . LEU A 1 84 ? 23.007 31.223 33.566 1.00 29.47 819 LEU A O 1
ATOM 562 N N . GLY A 1 85 ? 22.647 31.021 35.782 1.00 28.73 820 GLY A N 1
ATOM 563 C CA . GLY A 1 85 ? 21.510 31.923 35.911 1.00 33.44 820 GLY A CA 1
ATOM 564 C C . GLY A 1 85 ? 21.764 33.313 35.403 1.00 32.06 820 GLY A C 1
ATOM 565 O O . GLY A 1 85 ? 21.000 33.830 34.549 1.00 32.51 820 GLY A O 1
ATOM 566 N N . LYS A 1 86 ? 22.881 33.908 35.868 1.00 32.04 821 LYS A N 1
ATOM 567 C CA . LYS A 1 86 ? 23.282 35.217 35.389 1.00 32.97 821 LYS A CA 1
ATOM 568 C C . LYS A 1 86 ? 23.564 35.281 33.943 1.00 30.22 821 LYS A C 1
ATOM 569 O O . LYS A 1 86 ? 23.184 36.266 33.314 1.00 30.28 821 LYS A O 1
ATOM 575 N N . ILE A 1 87 ? 24.218 34.231 33.391 1.00 28.74 822 ILE A N 1
ATOM 576 C CA . ILE A 1 87 ? 24.524 34.230 31.966 1.00 28.96 822 ILE A CA 1
ATOM 577 C C . ILE A 1 87 ? 23.216 34.332 31.145 1.00 26.62 822 ILE A C 1
ATOM 578 O O . ILE A 1 87 ? 23.137 35.068 30.194 1.00 29.21 822 ILE A O 1
ATOM 583 N N . ASP A 1 88 ? 22.208 33.609 31.574 1.00 30.32 823 ASP A N 1
ATOM 584 C CA . ASP A 1 88 ? 20.921 33.610 30.848 1.00 30.79 823 ASP A CA 1
ATOM 585 C C . ASP A 1 88 ? 20.169 34.928 31.035 1.00 29.53 823 ASP A C 1
ATOM 586 O O . ASP A 1 88 ? 19.535 35.394 30.111 1.00 27.90 823 ASP A O 1
ATOM 591 N N . ALA A 1 89 ? 20.261 35.517 32.236 1.00 30.59 824 ALA A N 1
ATOM 592 C CA . ALA A 1 89 ? 19.690 36.833 32.546 1.00 28.96 824 ALA A CA 1
ATOM 593 C C . ALA A 1 89 ? 20.277 37.941 31.697 1.00 32.53 824 ALA A C 1
ATOM 594 O O . ALA A 1 89 ? 19.531 38.780 31.134 1.00 31.04 824 ALA A O 1
ATOM 596 N N . GLU A 1 90 ? 21.597 37.830 31.474 1.00 31.45 825 GLU A N 1
ATOM 597 C CA . GLU A 1 90 ? 22.340 38.795 30.698 1.00 29.29 825 GLU A CA 1
ATOM 598 C C . GLU A 1 90 ? 22.217 38.619 29.239 1.00 28.79 825 GLU A C 1
ATOM 599 O O . GLU A 1 90 ? 22.693 39.488 28.462 1.00 31.55 825 GLU A O 1
ATOM 605 N N . TRP A 1 91 ? 21.701 37.476 28.807 1.00 32.82 826 TRP A N 1
ATOM 606 C CA . TRP A 1 91 ? 21.975 37.036 27.409 1.00 33.24 826 TRP A CA 1
ATOM 607 C C . TRP A 1 91 ? 21.514 38.060 26.350 1.00 35.53 826 TRP A C 1
ATOM 608 O O . TRP A 1 91 ? 22.253 38.373 25.335 1.00 30.51 826 TRP A O 1
ATOM 619 N N . SER A 1 92 ? 20.309 38.583 26.543 1.00 35.62 827 SER A N 1
ATOM 620 C CA . SER A 1 92 ? 19.750 39.515 25.533 1.00 36.24 827 SER A CA 1
ATOM 621 C C . SER A 1 92 ? 20.596 40.783 25.404 1.00 36.50 827 SER A C 1
ATOM 622 O O . SER A 1 92 ? 20.576 41.382 24.368 1.00 37.34 827 SER A O 1
ATOM 625 N N . GLY A 1 93 ? 21.370 41.154 26.443 1.00 30.88 828 GLY A N 1
ATOM 626 C CA . GLY A 1 93 ? 22.225 42.337 26.450 1.00 33.74 828 GLY A CA 1
ATOM 627 C C . GLY A 1 93 ? 23.590 42.085 25.796 1.00 39.92 828 GLY A C 1
ATOM 628 O O . GLY A 1 93 ? 24.322 43.014 25.610 1.00 36.38 828 GLY A O 1
ATOM 629 N N . TYR A 1 94 ? 23.944 40.825 25.447 1.00 36.21 829 TYR A N 1
ATOM 630 C CA . TYR A 1 94 ? 25.206 40.529 24.772 1.00 32.80 829 TYR A CA 1
ATOM 631 C C . TYR A 1 94 ? 25.155 40.872 23.305 1.00 35.14 829 TYR A C 1
ATOM 632 O O . TYR A 1 94 ? 24.094 40.837 22.722 1.00 35.66 829 TYR A O 1
ATOM 641 N N . HIS A 1 95 ? 26.300 41.143 22.683 1.00 34.46 830 HIS A N 1
ATOM 642 C CA A HIS A 1 95 ? 26.356 41.599 21.318 0.50 35.71 830 HIS A CA 1
ATOM 643 C CA B HIS A 1 95 ? 26.272 41.601 21.293 0.50 37.02 830 HIS A CA 1
ATOM 644 C C . HIS A 1 95 ? 26.029 40.396 20.419 1.00 37.29 830 HIS A C 1
ATOM 645 O O . HIS A 1 95 ? 26.767 39.403 20.455 1.00 35.91 830 HIS A O 1
ATOM 658 N N . SER A 1 96 ? 24.990 40.483 19.602 1.00 34.17 831 SER A N 1
ATOM 659 C CA . SER A 1 96 ? 24.618 39.345 18.758 1.00 33.78 831 SER A CA 1
ATOM 660 C C . SER A 1 96 ? 25.616 39.259 17.665 1.00 32.30 831 SER A C 1
ATOM 661 O O . SER A 1 96 ? 26.094 40.286 17.168 1.00 38.64 831 SER A O 1
ATOM 664 N N . ALA A 1 97 ? 25.980 38.048 17.279 1.00 32.31 832 ALA A N 1
ATOM 665 C CA . ALA A 1 97 ? 26.903 37.907 16.149 1.00 34.58 832 ALA A CA 1
ATOM 666 C C . ALA A 1 97 ? 26.086 38.133 14.901 1.00 36.77 832 ALA A C 1
ATOM 667 O O . ALA A 1 97 ? 24.952 37.738 14.881 1.00 34.92 832 ALA A O 1
ATOM 669 N N . ASP A 1 98 ? 26.691 38.716 13.864 1.00 37.71 833 ASP A N 1
ATOM 670 C CA . ASP A 1 98 ? 25.957 39.017 12.620 1.00 48.19 833 ASP A CA 1
ATOM 671 C C . ASP A 1 98 ? 26.511 38.253 11.400 1.00 43.13 833 ASP A C 1
ATOM 672 O O . ASP A 1 98 ? 26.374 38.700 10.275 1.00 47.14 833 ASP A O 1
ATOM 677 N N . VAL A 1 99 ? 27.182 37.136 11.633 1.00 39.38 834 VAL A N 1
ATOM 678 C CA . VAL A 1 99 ? 27.617 36.266 10.537 1.00 38.68 834 VAL A CA 1
ATOM 679 C C . VAL A 1 99 ? 26.474 35.319 10.207 1.00 36.35 834 VAL A C 1
ATOM 680 O O . VAL A 1 99 ? 25.609 35.099 11.025 1.00 39.32 834 VAL A O 1
ATOM 684 N N . ASN A 1 100 ? 26.501 34.756 9.009 1.00 36.74 835 ASN A N 1
ATOM 685 C CA . ASN A 1 100 ? 25.524 33.789 8.492 1.00 43.61 835 ASN A CA 1
ATOM 686 C C . ASN A 1 100 ? 25.785 32.350 8.910 1.00 32.75 835 ASN A C 1
ATOM 687 O O . ASN A 1 100 ? 24.895 31.528 8.832 1.00 33.36 835 ASN A O 1
ATOM 692 N N . GLU A 1 101 ? 26.995 32.080 9.344 1.00 33.98 836 GLU A N 1
ATOM 693 C CA . GLU A 1 101 ? 27.453 30.692 9.553 1.00 33.90 836 GLU A CA 1
ATOM 694 C C . GLU A 1 101 ? 28.668 30.702 10.491 1.00 30.45 836 GLU A C 1
ATOM 695 O O . GLU A 1 101 ? 29.490 31.631 10.486 1.00 31.59 836 GLU A O 1
ATOM 701 N N . THR A 1 102 ? 28.746 29.647 11.280 1.00 28.60 837 THR A N 1
ATOM 702 C CA . THR A 1 102 ? 29.892 29.408 12.163 1.00 29.52 837 THR A CA 1
ATOM 703 C C . THR A 1 102 ? 30.218 27.900 12.133 1.00 26.31 837 THR A C 1
ATOM 704 O O . THR A 1 102 ? 29.534 27.104 11.463 1.00 28.57 837 THR A O 1
ATOM 708 N N . PHE A 1 103 ? 31.357 27.548 12.738 1.00 25.37 838 PHE A N 1
ATOM 709 C CA . PHE A 1 103 ? 31.938 26.280 12.646 1.00 28.04 838 PHE A CA 1
ATOM 710 C C . PHE A 1 103 ? 32.463 25.888 13.973 1.00 28.10 838 PHE A C 1
ATOM 711 O O . PHE A 1 103 ? 32.922 26.732 14.750 1.00 30.13 838 PHE A O 1
ATOM 719 N N . ARG A 1 104 ? 32.357 24.603 14.232 1.00 27.92 839 ARG A N 1
ATOM 720 C CA . ARG A 1 104 ? 32.927 24.026 15.460 1.00 27.02 839 ARG A CA 1
ATOM 721 C C . ARG A 1 104 ? 33.642 22.727 15.230 1.00 26.88 839 ARG A C 1
ATOM 722 O O . ARG A 1 104 ? 33.151 21.850 14.561 1.00 25.69 839 ARG A O 1
ATOM 730 N N . GLY A 1 105 ? 34.781 22.534 15.946 1.00 27.48 840 GLY A N 1
ATOM 731 C CA . GLY A 1 105 ? 35.529 21.320 15.919 1.00 29.20 840 GLY A CA 1
ATOM 732 C C . GLY A 1 105 ? 35.311 20.575 17.210 1.00 30.17 840 GLY A C 1
ATOM 733 O O . GLY A 1 105 ? 35.271 21.179 18.265 1.00 30.66 840 GLY A O 1
ATOM 734 N N . ASP A 1 106 ? 35.037 19.291 17.118 1.00 26.72 841 ASP A N 1
ATOM 735 C CA . ASP A 1 106 ? 34.915 18.393 18.293 1.00 29.08 841 ASP A CA 1
ATOM 736 C C . ASP A 1 106 ? 35.712 17.096 18.042 1.00 29.37 841 ASP A C 1
ATOM 737 O O . ASP A 1 106 ? 35.842 16.576 16.913 1.00 30.27 841 ASP A O 1
ATOM 742 N N . THR A 1 107 ? 36.166 16.532 19.132 1.00 30.06 842 THR A N 1
ATOM 743 C CA . THR A 1 107 ? 36.739 15.228 19.121 1.00 30.17 842 THR A CA 1
ATOM 744 C C . THR A 1 107 ? 35.647 14.147 19.152 1.00 29.10 842 THR A C 1
ATOM 745 O O . THR A 1 107 ? 34.446 14.439 19.388 1.00 30.04 842 THR A O 1
ATOM 749 N N . PRO A 1 108 ? 36.048 12.877 18.946 1.00 28.69 843 PRO A N 1
ATOM 750 C CA . PRO A 1 108 ? 35.044 11.816 18.919 1.00 33.06 843 PRO A CA 1
ATOM 751 C C . PRO A 1 108 ? 34.354 11.603 20.271 1.00 32.25 843 PRO A C 1
ATOM 752 O O . PRO A 1 108 ? 33.368 10.935 20.301 1.00 33.05 843 PRO A O 1
ATOM 756 N N . VAL A 1 109 ? 34.860 12.200 21.355 1.00 31.66 844 VAL A N 1
ATOM 757 C CA . VAL A 1 109 ? 34.178 12.119 22.693 1.00 33.43 844 VAL A CA 1
ATOM 758 C C . VAL A 1 109 ? 32.687 12.481 22.610 1.00 30.68 844 VAL A C 1
ATOM 759 O O . VAL A 1 109 ? 31.888 12.001 23.435 1.00 34.81 844 VAL A O 1
ATOM 763 N N . ILE A 1 110 ? 32.302 13.387 21.705 1.00 32.17 845 ILE A N 1
ATOM 764 C CA . ILE A 1 110 ? 30.926 13.833 21.648 1.00 32.17 845 ILE A CA 1
ATOM 765 C C . ILE A 1 110 ? 29.939 12.772 21.147 1.00 33.78 845 ILE A C 1
ATOM 766 O O . ILE A 1 110 ? 28.749 12.907 21.352 1.00 35.28 845 ILE A O 1
ATOM 771 N N . SER A 1 111 ? 30.432 11.717 20.493 1.00 37.35 846 SER A N 1
ATOM 772 C CA . SER A 1 111 ? 29.585 10.584 20.145 1.00 40.51 846 SER A CA 1
ATOM 773 C C . SER A 1 111 ? 28.921 10.004 21.415 1.00 46.59 846 SER A C 1
ATOM 774 O O . SER A 1 111 ? 27.775 9.600 21.387 1.00 41.05 846 SER A O 1
ATOM 777 N N . ASN A 1 112 ? 29.584 10.131 22.556 1.00 44.62 847 ASN A N 1
ATOM 778 C CA . ASN A 1 112 ? 28.995 9.684 23.823 1.00 48.09 847 ASN A CA 1
ATOM 779 C C 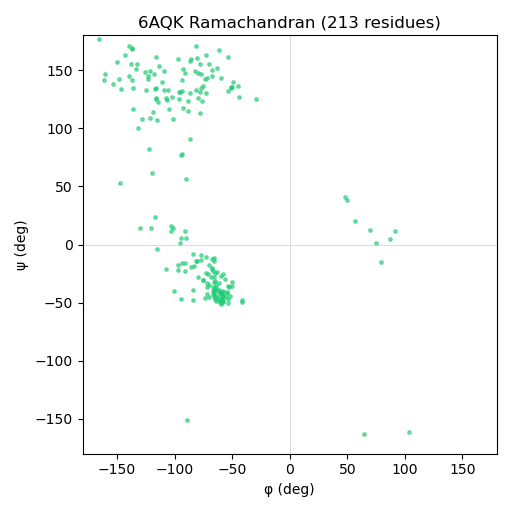. ASN A 1 112 ? 27.772 10.537 24.256 1.00 47.49 847 ASN A C 1
ATOM 780 O O . ASN A 1 112 ? 26.992 10.092 25.051 1.00 53.90 847 ASN A O 1
ATOM 785 N N . SER A 1 113 ? 27.603 11.770 23.756 1.00 44.35 848 SER A N 1
ATOM 786 C CA . SER A 1 113 ? 26.482 12.626 24.090 1.00 43.52 848 SER A CA 1
ATOM 787 C C . SER A 1 113 ? 25.371 12.587 23.075 1.00 40.24 848 SER A C 1
ATOM 788 O O . SER A 1 113 ? 24.319 13.083 23.356 1.00 40.61 848 SER A O 1
ATOM 791 N N . TYR A 1 114 ? 25.636 12.109 21.875 1.00 34.67 849 TYR A N 1
ATOM 792 C CA . TYR A 1 114 ? 24.683 12.206 20.769 1.00 36.26 849 TYR A CA 1
ATOM 793 C C . TYR A 1 114 ? 24.580 10.826 20.130 1.00 36.40 849 TYR A C 1
ATOM 794 O O . TYR A 1 114 ? 25.476 10.388 19.398 1.00 36.97 849 TYR A O 1
ATOM 803 N N . SER A 1 115 ? 23.520 10.113 20.475 1.00 40.13 850 SER A N 1
ATOM 804 C CA . SER A 1 115 ? 23.383 8.683 20.046 1.00 38.92 850 SER A CA 1
ATOM 805 C C . SER A 1 115 ? 23.250 8.533 18.519 1.00 33.85 850 SER A C 1
ATOM 806 O O . SER A 1 115 ? 23.701 7.537 17.923 1.00 32.87 850 SER A O 1
ATOM 809 N N . TRP A 1 116 ? 22.638 9.537 17.905 1.00 33.45 851 TRP A N 1
ATOM 810 C CA . TRP A 1 116 ? 22.506 9.626 16.423 1.00 36.94 851 TRP A CA 1
ATOM 811 C C . TRP A 1 116 ? 23.855 9.763 15.739 1.00 37.38 851 TRP A C 1
ATOM 812 O O . TRP A 1 116 ? 24.084 9.165 14.675 1.00 34.97 851 TRP A O 1
ATOM 823 N N . LEU A 1 117 ? 24.769 10.472 16.399 1.00 32.45 852 LEU A N 1
ATOM 824 C CA . LEU A 1 117 ? 26.101 10.611 15.879 1.00 34.83 852 LEU A CA 1
ATOM 825 C C . LEU A 1 117 ? 26.895 9.314 16.030 1.00 33.08 852 LEU A C 1
ATOM 826 O O . LEU A 1 117 ? 27.511 8.828 15.058 1.00 32.02 852 LEU A O 1
ATOM 831 N N . ALA A 1 118 ? 26.811 8.716 17.211 1.00 32.95 853 ALA A N 1
ATOM 832 C CA . ALA A 1 118 ? 27.484 7.427 17.491 1.00 39.16 853 ALA A CA 1
ATOM 833 C C . ALA A 1 118 ? 27.086 6.361 16.430 1.00 38.56 853 ALA A C 1
ATOM 834 O O . ALA A 1 118 ? 27.921 5.673 15.847 1.00 36.49 853 ALA A O 1
ATOM 836 N N . GLU A 1 119 ? 25.802 6.294 16.175 1.00 38.31 854 GLU A N 1
ATOM 837 C CA . GLU A 1 119 ? 25.232 5.371 15.174 1.00 42.54 854 GLU A CA 1
ATOM 838 C C . GLU A 1 119 ? 25.800 5.591 13.803 1.00 41.63 854 GLU A C 1
ATOM 839 O O . GLU A 1 119 ? 26.256 4.625 13.125 1.00 37.51 854 GLU A O 1
ATOM 845 N N . PHE A 1 120 ? 25.812 6.867 13.405 1.00 39.58 855 PHE A N 1
ATOM 846 C CA . PHE A 1 120 ? 26.255 7.231 12.078 1.00 35.78 855 PHE A CA 1
ATOM 847 C C . PHE A 1 120 ? 27.715 6.909 11.969 1.00 35.24 855 PHE A C 1
ATOM 848 O O . PHE A 1 120 ? 28.136 6.351 10.959 1.00 35.33 855 PHE A O 1
ATOM 856 N N . ILE A 1 121 ? 28.505 7.246 12.998 1.00 33.01 856 ILE A N 1
ATOM 857 C CA . ILE A 1 121 ? 29.941 6.921 13.010 1.00 39.30 856 ILE A CA 1
ATOM 858 C C . ILE A 1 121 ? 30.165 5.417 12.905 1.00 41.37 856 ILE A C 1
ATOM 859 O O . ILE A 1 121 ? 30.968 4.956 12.060 1.00 43.55 856 ILE A O 1
ATOM 864 N N . ASN A 1 122 ? 29.495 4.673 13.769 1.00 45.00 857 ASN A N 1
ATOM 865 C CA . ASN A 1 122 ? 29.540 3.195 13.697 1.00 48.69 857 ASN A CA 1
ATOM 866 C C . ASN A 1 122 ? 29.211 2.642 12.320 1.00 46.62 857 ASN A C 1
ATOM 867 O O . ASN A 1 122 ? 29.914 1.764 11.878 1.00 50.45 857 ASN A O 1
ATOM 872 N N . GLU A 1 123 ? 28.183 3.147 11.651 1.00 45.16 858 GLU A N 1
ATOM 873 C CA . GLU A 1 123 ? 27.839 2.634 10.319 1.00 49.82 858 GLU A CA 1
ATOM 874 C C . GLU A 1 123 ? 28.823 3.065 9.220 1.00 51.53 858 GLU A C 1
ATOM 875 O O . GLU A 1 123 ? 28.912 2.396 8.183 1.00 48.03 858 GLU A O 1
ATOM 881 N N . SER A 1 124 ? 29.528 4.184 9.421 1.00 44.35 859 SER A N 1
ATOM 882 C CA . SER A 1 124 ? 30.276 4.859 8.364 1.00 42.30 859 SER A CA 1
ATOM 883 C C . SER A 1 124 ? 31.755 4.593 8.361 1.00 42.04 859 SER A C 1
ATOM 884 O O . SER A 1 124 ? 32.437 4.613 7.294 1.00 41.93 859 SER A O 1
ATOM 887 N N . GLU A 1 125 ? 32.295 4.568 9.569 1.00 42.68 860 GLU A N 1
ATOM 888 C CA . GLU A 1 125 ? 33.715 4.295 9.842 1.00 47.03 860 GLU A CA 1
ATOM 889 C C . GLU A 1 125 ? 34.403 3.384 8.838 1.00 45.17 860 GLU A C 1
ATOM 890 O O . GLU A 1 125 ? 33.924 2.295 8.628 1.00 46.08 860 GLU A O 1
ATOM 896 N N . GLY A 1 126 ? 35.510 3.825 8.252 1.00 44.74 861 GLY A N 1
ATOM 897 C CA . GLY A 1 126 ? 36.313 2.994 7.363 1.00 49.44 861 GLY A CA 1
ATOM 898 C C . GLY A 1 126 ? 35.760 2.755 5.968 1.00 51.40 861 GLY A C 1
ATOM 899 O O . GLY A 1 126 ? 36.356 2.023 5.199 1.00 51.92 861 GLY A O 1
ATOM 900 N N . LYS A 1 127 ? 34.619 3.328 5.623 1.00 51.29 862 LYS A N 1
ATOM 901 C CA . LYS A 1 127 ? 34.143 3.232 4.247 1.00 52.43 862 LYS A CA 1
ATOM 902 C C . LYS A 1 127 ? 35.070 4.010 3.342 1.00 52.36 862 LYS A C 1
ATOM 903 O O . LYS A 1 127 ? 35.663 4.984 3.777 1.00 43.71 862 LYS A O 1
ATOM 909 N N . SER A 1 128 ? 35.181 3.572 2.087 1.00 46.93 863 SER A N 1
ATOM 910 C CA . SER A 1 128 ? 36.097 4.180 1.121 1.00 51.03 863 SER A CA 1
ATOM 911 C C . SER A 1 128 ? 35.454 5.358 0.425 1.00 45.27 863 SER A C 1
ATOM 912 O O . SER A 1 128 ? 36.174 6.159 -0.172 1.00 45.77 863 SER A O 1
ATOM 915 N N . ASP A 1 129 ? 34.106 5.442 0.454 1.00 46.35 864 ASP A N 1
ATOM 916 C CA . ASP A 1 129 ? 33.391 6.558 -0.210 1.00 50.50 864 ASP A CA 1
ATOM 917 C C . ASP A 1 129 ? 32.643 7.401 0.834 1.00 41.28 864 ASP A C 1
ATOM 918 O O . ASP A 1 129 ? 32.348 6.927 1.925 1.00 41.31 864 ASP A O 1
ATOM 923 N N . THR A 1 130 ? 32.298 8.618 0.442 1.00 45.59 865 THR A N 1
ATOM 924 C CA . THR A 1 130 ? 31.480 9.541 1.285 1.00 40.97 865 THR A CA 1
ATOM 925 C C . THR A 1 130 ? 30.060 9.012 1.376 1.00 48.70 865 THR A C 1
ATOM 926 O O . THR A 1 130 ? 29.608 8.219 0.521 1.00 44.21 865 THR A O 1
ATOM 930 N N . VAL A 1 131 ? 29.378 9.407 2.448 1.00 40.47 866 VAL A N 1
ATOM 931 C CA . VAL A 1 131 ? 28.006 9.005 2.742 1.00 42.71 866 VAL A CA 1
ATOM 932 C C . VAL A 1 131 ? 27.445 10.230 3.421 1.00 39.73 866 VAL A C 1
ATOM 933 O O . VAL A 1 131 ? 28.159 10.869 4.258 1.00 35.57 866 VAL A O 1
ATOM 937 N N . GLN A 1 132 ? 26.251 10.613 2.999 1.00 36.35 867 GLN A N 1
ATOM 938 C CA . GLN A 1 132 ? 25.424 11.583 3.740 1.00 43.66 867 GLN A CA 1
ATOM 939 C C . GLN A 1 132 ? 24.176 10.883 4.278 1.00 49.27 867 GLN A C 1
ATOM 940 O O . GLN A 1 132 ? 23.690 9.916 3.699 1.00 48.07 867 GLN A O 1
ATOM 946 N N . LYS A 1 133 ? 23.637 11.420 5.360 1.00 40.32 868 LYS A N 1
ATOM 947 C CA . LYS A 1 133 ? 22.395 10.984 5.900 1.00 42.52 868 LYS A CA 1
ATOM 948 C C . LYS A 1 133 ? 21.638 12.253 6.250 1.00 45.85 868 LYS A C 1
ATOM 949 O O . LYS A 1 133 ? 22.091 13.059 7.050 1.00 36.84 868 LYS A O 1
ATOM 955 N N . SER A 1 134 ? 20.507 12.449 5.588 1.00 35.01 869 SER A N 1
ATOM 956 C CA . SER A 1 134 ? 19.664 13.541 5.857 1.00 39.69 869 SER A CA 1
ATOM 957 C C . SER A 1 134 ? 18.946 13.386 7.171 1.00 40.27 869 SER A C 1
ATOM 958 O O . SER A 1 134 ? 18.540 12.287 7.516 1.00 43.23 869 SER A O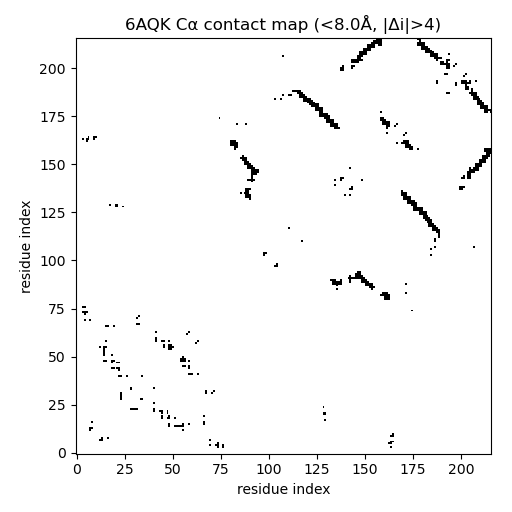 1
ATOM 961 N N . MET A 1 135 ? 18.752 14.492 7.896 1.00 40.28 870 MET A N 1
ATOM 962 C CA . MET A 1 135 ? 18.076 14.442 9.227 1.00 41.01 870 MET A CA 1
ATOM 963 C C . MET A 1 135 ? 17.090 15.568 9.389 1.00 34.59 870 MET A C 1
ATOM 964 O O . MET A 1 135 ? 17.132 16.581 8.684 1.00 34.18 870 MET A O 1
ATOM 969 N N . ASP A 1 136 ? 16.278 15.498 10.429 1.00 36.31 871 ASP A N 1
ATOM 970 C CA . ASP A 1 136 ? 15.480 16.627 10.751 1.00 36.85 871 ASP A CA 1
ATOM 971 C C . ASP A 1 136 ? 15.264 16.739 12.231 1.00 46.28 871 ASP A C 1
ATOM 972 O O . ASP A 1 136 ? 14.133 16.939 12.698 1.00 49.25 871 ASP A O 1
ATOM 977 N N . LEU A 1 137 ? 16.353 16.719 12.981 1.00 37.27 872 LEU A N 1
ATOM 978 C CA . LEU A 1 137 ? 16.243 16.441 14.389 1.00 35.33 872 LEU A CA 1
ATOM 979 C C . LEU A 1 137 ? 16.470 17.763 15.143 1.00 37.40 872 LEU A C 1
ATOM 980 O O . LEU A 1 137 ? 17.508 18.429 14.971 1.00 33.13 872 LEU A O 1
ATOM 985 N N . GLU A 1 138 ? 15.508 18.141 15.991 1.00 34.36 873 GLU A N 1
ATOM 986 C CA . GLU A 1 138 ? 15.662 19.302 16.838 1.00 36.07 873 GLU A CA 1
ATOM 987 C C . GLU A 1 138 ? 16.212 18.869 18.197 1.00 37.70 873 GLU A C 1
ATOM 988 O O . GLU A 1 138 ? 15.730 17.899 18.808 1.00 35.65 873 GLU A O 1
ATOM 994 N N . ILE A 1 139 ? 17.248 19.576 18.657 1.00 32.21 874 ILE A N 1
ATOM 995 C CA . ILE A 1 139 ? 17.840 19.294 19.944 1.00 33.02 874 ILE A CA 1
ATOM 996 C C . ILE A 1 139 ? 18.030 20.612 20.718 1.00 33.94 874 ILE A C 1
ATOM 997 O O . ILE A 1 139 ? 18.121 21.703 20.126 1.00 31.91 874 ILE A O 1
ATOM 1002 N N . LYS A 1 140 ? 18.073 20.497 22.042 1.00 32.99 875 LYS A N 1
ATOM 1003 C CA . LYS A 1 140 ? 18.480 21.573 22.911 1.00 38.61 875 LYS A CA 1
ATOM 1004 C C . LYS A 1 140 ? 19.921 21.268 23.337 1.00 35.76 875 LYS A C 1
ATOM 1005 O O . LYS A 1 140 ? 20.182 20.229 23.855 1.00 32.42 875 LYS A O 1
ATOM 1011 N N . SER A 1 141 ? 20.834 22.202 23.155 1.00 32.35 876 SER A N 1
ATOM 1012 C CA . SER A 1 141 ? 22.235 21.883 23.235 1.00 33.00 876 SER A CA 1
ATOM 1013 C C . SER A 1 141 ? 22.527 21.713 24.732 1.00 30.39 876 SER A C 1
ATOM 1014 O O . SER A 1 141 ? 22.021 22.488 25.568 1.00 28.87 876 SER A O 1
ATOM 1017 N N . PRO A 1 142 ? 23.277 20.678 25.070 1.00 32.01 877 PRO A N 1
ATOM 1018 C CA . PRO A 1 142 ? 23.513 20.422 26.475 1.00 30.97 877 PRO A CA 1
ATOM 1019 C C . PRO A 1 142 ? 24.742 21.090 27.008 1.00 29.96 877 PRO A C 1
ATOM 1020 O O . PRO A 1 142 ? 25.210 20.720 28.126 1.00 30.95 877 PRO A O 1
ATOM 1024 N N . LEU A 1 143 ? 25.335 22.005 26.248 1.00 26.91 878 LEU A N 1
ATOM 1025 C CA . LEU A 1 143 ? 26.434 22.876 26.751 1.00 27.07 878 LEU A CA 1
ATOM 1026 C C . LEU A 1 143 ? 26.241 24.299 26.278 1.00 27.63 878 LEU A C 1
ATOM 1027 O O . LEU A 1 143 ? 25.444 24.612 25.328 1.00 28.28 878 LEU A O 1
ATOM 1032 N N . ILE A 1 144 ? 27.028 25.189 26.884 1.00 27.78 879 ILE A N 1
ATOM 1033 C CA . ILE A 1 144 ? 27.289 26.497 26.325 1.00 28.66 879 ILE A CA 1
ATOM 1034 C C . ILE A 1 144 ? 28.336 26.279 25.205 1.00 26.67 879 ILE A C 1
ATOM 1035 O O . ILE A 1 144 ? 29.491 25.920 25.449 1.00 31.96 879 ILE A O 1
ATOM 1040 N N . MET A 1 145 ? 27.951 26.501 23.988 1.00 25.84 880 MET A N 1
ATOM 1041 C CA . MET A 1 145 ? 28.751 26.051 22.889 1.00 24.51 880 MET A CA 1
ATOM 1042 C C . MET A 1 145 ? 29.456 27.208 22.176 1.00 27.93 880 MET A C 1
ATOM 1043 O O . MET A 1 145 ? 28.799 28.095 21.634 1.00 27.88 880 MET A O 1
ATOM 1048 N N . SER A 1 146 ? 30.790 27.101 22.045 1.00 27.57 881 SER A N 1
ATOM 1049 C CA . SER A 1 146 ? 31.589 28.040 21.299 1.00 26.63 881 SER A CA 1
ATOM 1050 C C . SER A 1 146 ? 31.715 27.580 19.890 1.00 28.75 881 SER A C 1
ATOM 1051 O O . SER A 1 146 ? 31.683 26.380 19.628 1.00 27.62 881 SER A O 1
ATOM 1054 N N . THR A 1 147 ? 31.795 28.541 18.994 1.00 28.08 882 THR A N 1
ATOM 1055 C CA . THR A 1 147 ? 31.890 28.272 17.596 1.00 30.62 882 THR A CA 1
ATOM 1056 C C . THR A 1 147 ? 32.838 29.331 17.009 1.00 28.80 882 THR A C 1
ATOM 1057 O O . THR A 1 147 ? 33.114 30.316 17.666 1.00 28.88 882 THR A O 1
ATOM 1061 N N . ALA A 1 148 ? 33.359 29.087 15.814 1.00 27.18 883 ALA A N 1
ATOM 1062 C CA . ALA A 1 148 ? 34.295 29.994 15.171 1.00 26.54 883 ALA A CA 1
ATOM 1063 C C . ALA A 1 148 ? 33.703 30.533 13.864 1.00 27.52 883 ALA A C 1
ATOM 1064 O O . ALA A 1 148 ? 33.013 29.822 13.194 1.00 29.19 883 ALA A O 1
ATOM 1066 N N . LYS A 1 149 ? 34.035 31.782 13.526 1.00 31.37 884 LYS A N 1
ATOM 1067 C CA . LYS A 1 149 ? 33.694 32.356 12.234 1.00 35.33 884 LYS A CA 1
ATOM 1068 C C . LYS A 1 149 ? 34.432 31.681 11.102 1.00 33.58 884 LYS A C 1
ATOM 1069 O O . LYS A 1 149 ? 33.882 31.577 10.013 1.00 33.81 884 LYS A O 1
ATOM 1075 N N . ASP A 1 150 ? 35.666 31.317 11.357 1.00 32.64 885 ASP A N 1
ATOM 1076 C CA . ASP A 1 150 ? 36.526 30.797 10.279 1.00 33.92 885 ASP A CA 1
ATOM 1077 C C . ASP A 1 150 ? 36.847 29.351 10.551 1.00 32.86 885 ASP A C 1
ATOM 1078 O O . ASP A 1 150 ? 37.378 29.035 11.606 1.00 34.93 885 ASP A O 1
ATOM 1083 N N . PRO A 1 151 ? 36.515 28.435 9.615 1.00 36.32 886 PRO A N 1
ATOM 1084 C CA . PRO A 1 151 ? 36.846 27.020 9.896 1.00 33.90 886 PRO A CA 1
ATOM 1085 C C . PRO A 1 151 ? 38.354 26.685 9.936 1.00 38.75 886 PRO A C 1
ATOM 1086 O O . PRO A 1 151 ? 38.755 25.612 10.425 1.00 36.32 886 PRO A O 1
ATOM 1090 N N . LYS A 1 152 ? 39.181 27.632 9.471 1.00 37.10 887 LYS A N 1
ATOM 1091 C CA . LYS A 1 152 ? 40.589 27.463 9.487 1.00 38.31 887 LYS A CA 1
ATOM 1092 C C . LYS A 1 152 ? 41.240 27.667 10.819 1.00 39.18 887 LYS A C 1
ATOM 1093 O O . LYS A 1 152 ? 42.405 27.334 10.964 1.00 41.66 887 LYS A O 1
ATOM 1099 N N . MET A 1 153 ? 40.566 28.232 11.792 1.00 35.48 888 MET A N 1
ATOM 1100 C CA . MET A 1 153 ? 41.183 28.328 13.125 1.00 38.07 888 MET A CA 1
ATOM 1101 C C . MET A 1 153 ? 41.778 26.984 13.611 1.00 43.47 888 MET A C 1
ATOM 1102 O O . MET A 1 153 ? 41.187 25.909 13.419 1.00 38.26 888 MET A O 1
ATOM 1107 N N . GLY A 1 154 ? 42.942 27.017 14.258 1.00 41.26 889 GLY A N 1
ATOM 1108 C CA . GLY A 1 154 ? 43.689 25.772 14.473 1.00 39.46 889 GLY A CA 1
ATOM 1109 C C . GLY A 1 154 ? 42.967 24.819 15.426 1.00 39.02 889 GLY A C 1
ATOM 1110 O O . GLY A 1 154 ? 43.215 23.622 15.422 1.00 46.92 889 GLY A O 1
ATOM 1111 N N . TYR A 1 155 ? 42.103 25.369 16.256 1.00 39.45 890 TYR A N 1
ATOM 1112 C CA . TYR A 1 155 ? 41.351 24.582 17.197 1.00 36.53 890 TYR A CA 1
ATOM 1113 C C . TYR A 1 155 ? 40.117 23.931 16.506 1.00 33.55 890 TYR A C 1
ATOM 1114 O O . TYR A 1 155 ? 39.515 23.046 17.038 1.00 36.02 890 TYR A O 1
ATOM 1123 N N . VAL A 1 156 ? 39.755 24.375 15.321 1.00 31.80 891 VAL A N 1
ATOM 1124 C CA . VAL A 1 156 ? 38.721 23.682 14.557 1.00 28.77 891 VAL A CA 1
ATOM 1125 C C . VAL A 1 156 ? 39.314 22.676 13.557 1.00 31.59 891 VAL A C 1
ATOM 1126 O O . VAL A 1 156 ? 38.813 21.542 13.394 1.00 28.50 891 VAL A O 1
ATOM 1130 N N . SER A 1 157 ? 40.326 23.129 12.809 1.00 32.48 892 SER A N 1
ATOM 1131 C CA . SER A 1 157 ? 40.735 22.430 11.579 1.00 33.34 892 SER A CA 1
ATOM 1132 C C . SER A 1 157 ? 41.311 21.029 11.751 1.00 32.92 892 SER A C 1
ATOM 1133 O O . SER A 1 157 ? 41.228 20.241 10.802 1.00 35.31 892 SER A O 1
ATOM 1136 N N . GLY A 1 158 ? 41.862 20.718 12.922 1.00 29.44 893 GLY A N 1
ATOM 1137 C CA . GLY A 1 158 ? 42.394 19.414 13.143 1.00 32.10 893 GLY A CA 1
ATOM 1138 C C . GLY A 1 158 ? 41.477 18.414 13.825 1.00 36.50 893 GLY A C 1
ATOM 1139 O O . GLY A 1 158 ? 41.900 17.311 14.048 1.00 38.52 893 GLY A O 1
ATOM 1140 N N . LYS A 1 159 ? 40.228 18.805 14.159 1.00 32.23 894 LYS A N 1
ATOM 1141 C CA . LYS A 1 159 ? 39.279 17.952 14.870 1.00 28.29 894 LYS A CA 1
ATOM 1142 C C . LYS A 1 159 ? 38.609 16.955 13.980 1.00 32.93 894 LYS A C 1
ATOM 1143 O O . LYS A 1 159 ? 38.328 17.242 12.812 1.00 31.96 894 LYS A O 1
ATOM 1149 N N . THR A 1 160 ? 38.304 15.801 14.555 1.00 29.80 895 THR A N 1
ATOM 1150 C CA . THR A 1 160 ? 37.702 14.719 13.808 1.00 31.38 895 THR A CA 1
ATOM 1151 C C . THR A 1 160 ? 36.304 15.076 13.288 1.00 30.19 895 THR A C 1
ATOM 1152 O O . THR A 1 160 ? 35.891 14.635 12.187 1.00 28.10 895 THR A O 1
ATOM 1156 N N . ILE A 1 161 ? 35.546 15.819 14.089 1.00 28.60 896 ILE A N 1
ATOM 1157 C CA . ILE A 1 161 ? 34.166 16.172 13.753 1.00 30.30 896 ILE A CA 1
ATOM 1158 C C . ILE A 1 161 ? 34.119 17.690 13.603 1.00 29.75 896 ILE A C 1
ATOM 1159 O O . ILE A 1 161 ? 34.666 18.445 14.415 1.00 27.83 896 ILE A O 1
ATOM 1164 N N . MET A 1 162 ? 33.463 18.153 12.555 1.00 29.60 897 MET A N 1
ATOM 1165 C CA . MET A 1 162 ? 33.230 19.570 12.406 1.00 29.22 897 MET A CA 1
ATOM 1166 C C . MET A 1 162 ? 31.730 19.811 12.244 1.00 28.90 897 MET A C 1
ATOM 1167 O O . MET A 1 162 ? 31.065 19.158 11.443 1.00 25.83 897 MET A O 1
ATOM 1172 N N . TRP A 1 163 ? 31.202 20.769 12.977 1.00 27.03 898 TRP A N 1
ATOM 1173 C CA . TRP A 1 163 ? 29.874 21.254 12.732 1.00 28.25 898 TRP A CA 1
ATOM 1174 C C . TRP A 1 163 ? 29.903 22.465 11.804 1.00 26.59 898 TRP A C 1
ATOM 1175 O O . TRP A 1 163 ? 30.750 23.326 11.914 1.00 27.85 898 TRP A O 1
ATOM 1186 N N . HIS A 1 164 ? 28.924 22.533 10.917 1.00 29.99 899 HIS A N 1
ATOM 1187 C CA . HIS A 1 164 ? 28.742 23.681 10.056 1.00 29.28 899 HIS A CA 1
ATOM 1188 C C . HIS A 1 164 ? 27.360 24.190 10.348 1.00 30.22 899 HIS A C 1
ATOM 1189 O O . HIS A 1 164 ? 26.361 23.555 9.994 1.00 28.93 899 HIS A O 1
ATOM 1196 N N . PHE A 1 165 ? 27.336 25.337 11.016 1.00 31.53 900 PHE A N 1
ATOM 1197 C CA . PHE A 1 165 ? 26.119 25.990 11.485 1.00 29.91 900 PHE A CA 1
ATOM 1198 C C . PHE A 1 165 ? 25.655 27.054 10.521 1.00 32.56 900 PHE A C 1
ATOM 1199 O O . PHE A 1 165 ? 26.409 27.931 10.123 1.00 32.24 900 PHE A O 1
ATOM 1207 N N . ASP A 1 166 ? 24.406 26.901 10.125 1.00 33.75 901 ASP A N 1
ATOM 1208 C CA . ASP A 1 166 ? 23.640 27.958 9.441 1.00 32.21 901 ASP A CA 1
ATOM 1209 C C . ASP A 1 166 ? 22.866 28.754 10.494 1.00 32.02 901 ASP A C 1
ATOM 1210 O O . ASP A 1 166 ? 22.007 28.211 11.185 1.00 35.31 901 ASP A O 1
ATOM 1215 N N . LEU A 1 167 ? 23.177 30.038 10.597 1.00 32.13 902 LEU A N 1
ATOM 1216 C CA . LEU A 1 167 ? 22.540 30.877 11.627 1.00 32.88 902 LEU A CA 1
ATOM 1217 C C . LEU A 1 167 ? 21.244 31.481 11.087 1.00 35.77 902 LEU A C 1
ATOM 1218 O O . LEU A 1 167 ? 21.301 32.277 10.232 1.00 39.60 902 LEU A O 1
ATOM 1223 N N . GLU A 1 168 ? 20.094 31.125 11.640 1.00 35.28 903 GLU A N 1
ATOM 1224 C CA . GLU A 1 168 ? 18.803 31.694 11.128 1.00 36.61 903 GLU A CA 1
ATOM 1225 C C . GLU A 1 168 ? 18.651 33.077 11.790 1.00 38.75 903 GLU A C 1
ATOM 1226 O O . GLU A 1 168 ? 19.088 33.258 12.930 1.00 34.12 903 GLU A O 1
ATOM 1232 N N . PRO A 1 169 ? 17.990 34.039 11.110 1.00 38.51 904 PRO A N 1
ATOM 1233 C CA . PRO A 1 169 ? 17.712 35.336 11.755 1.00 38.40 904 PRO A CA 1
ATOM 1234 C C . PRO A 1 169 ? 17.054 35.166 13.134 1.00 32.50 904 PRO A C 1
ATOM 1235 O O . PRO A 1 169 ? 16.165 34.365 13.283 1.00 35.96 904 PRO A O 1
ATOM 1239 N N . GLY A 1 170 ? 17.505 35.900 14.127 1.00 33.75 905 GLY A N 1
ATOM 1240 C CA . GLY A 1 170 ? 16.954 35.752 15.496 1.00 35.79 905 GLY A CA 1
ATOM 1241 C C . GLY A 1 170 ? 17.663 34.663 16.313 1.00 31.84 905 GLY A C 1
ATOM 1242 O O . GLY A 1 170 ? 17.253 34.356 17.429 1.00 32.51 905 GLY A O 1
ATOM 1243 N N . HIS A 1 171 ? 18.724 34.071 15.741 1.00 29.95 906 HIS A N 1
ATOM 1244 C CA . HIS A 1 171 ? 19.524 33.042 16.496 1.00 32.38 906 HIS A CA 1
ATOM 1245 C C . HIS A 1 171 ? 20.138 33.642 17.722 1.00 29.93 906 HIS A C 1
ATOM 1246 O O . HIS A 1 171 ? 20.210 34.874 17.877 1.00 32.18 906 HIS A O 1
ATOM 1253 N N . ALA A 1 172 ? 20.636 32.786 18.598 1.00 33.60 907 ALA A N 1
ATOM 1254 C CA . ALA A 1 172 ? 21.106 33.183 19.922 1.00 31.62 907 ALA A CA 1
ATOM 1255 C C . ALA A 1 172 ? 22.633 33.305 20.038 1.00 28.51 907 ALA A C 1
ATOM 1256 O O . ALA A 1 172 ? 23.142 33.440 21.119 1.00 32.62 907 ALA A O 1
ATOM 1258 N N . GLY A 1 173 ? 23.361 33.329 18.927 1.00 29.58 908 GLY A N 1
ATOM 1259 C CA . GLY A 1 173 ? 24.822 33.374 18.964 1.00 31.16 908 GLY A CA 1
ATOM 1260 C C . GLY A 1 173 ? 25.290 34.781 19.296 1.00 32.02 908 GLY A C 1
ATOM 1261 O O . GLY A 1 173 ? 24.834 35.757 18.702 1.00 33.78 908 GLY A O 1
ATOM 1262 N N . VAL A 1 174 ? 26.251 34.881 20.202 1.00 27.06 909 VAL A N 1
ATOM 1263 C CA . VAL A 1 174 ? 26.781 36.150 20.551 1.00 29.75 909 VAL A CA 1
ATOM 1264 C C . VAL A 1 174 ? 28.279 36.260 20.362 1.00 32.50 909 VAL A C 1
ATOM 1265 O O . VAL A 1 174 ? 29.056 35.283 20.562 1.00 33.29 909 VAL A O 1
ATOM 1269 N N . SER A 1 175 ? 28.689 37.453 19.972 1.00 33.91 910 SER A N 1
ATOM 1270 C CA . SER A 1 175 ? 30.078 37.801 19.888 1.00 34.37 910 SER A CA 1
ATOM 1271 C C . SER A 1 175 ? 30.450 38.458 21.156 1.00 36.77 910 SER A C 1
ATOM 1272 O O . SER A 1 175 ? 30.512 39.678 21.249 1.00 37.97 910 SER A O 1
ATOM 1275 N N . GLU A 1 176 ? 30.634 37.665 22.195 1.00 38.50 911 GLU A N 1
ATOM 1276 C CA . GLU A 1 176 ? 30.815 38.191 23.523 1.00 40.11 911 GLU A CA 1
ATOM 1277 C C . GLU A 1 176 ? 31.738 37.293 24.347 1.00 41.51 911 GLU A C 1
ATOM 1278 O O . GLU A 1 176 ? 31.665 36.118 24.226 1.00 44.75 911 GLU A O 1
ATOM 1284 N N . GLY A 1 177 ? 32.587 37.868 25.187 1.00 40.86 912 GLY A N 1
ATOM 1285 C CA . GLY A 1 177 ? 33.457 37.074 26.061 1.00 45.81 912 GLY A CA 1
ATOM 1286 C C . GLY A 1 177 ? 34.913 36.978 25.621 1.00 41.83 912 GLY A C 1
ATOM 1287 O O . GLY A 1 177 ? 35.403 37.743 24.827 1.00 39.30 912 GLY A O 1
ATOM 1288 N N . LEU A 1 178 ? 35.591 35.996 26.152 1.00 38.84 913 LEU A N 1
ATOM 1289 C CA . LEU A 1 178 ? 37.001 36.037 26.260 1.00 34.49 913 LEU A CA 1
ATOM 1290 C C . LEU A 1 178 ? 37.677 35.895 24.911 1.00 35.94 913 LEU A C 1
ATOM 1291 O O . LEU A 1 178 ? 38.767 36.427 24.717 1.00 35.10 913 LEU A O 1
ATOM 1296 N N . TYR A 1 179 ? 37.022 35.265 23.932 1.00 34.57 914 TYR A N 1
ATOM 1297 C CA . TYR A 1 179 ? 37.638 35.046 22.628 1.00 32.23 914 TYR A CA 1
ATOM 1298 C C . TYR A 1 179 ? 36.832 35.689 21.522 1.00 34.41 914 TYR A C 1
ATOM 1299 O O . TYR A 1 179 ? 37.089 35.407 20.347 1.00 35.35 914 TYR A O 1
ATOM 1308 N N . ALA A 1 180 ? 35.897 36.572 21.876 1.00 33.15 915 ALA A N 1
ATOM 1309 C CA . ALA A 1 180 ? 35.115 37.299 20.862 1.00 34.48 915 ALA A CA 1
ATOM 1310 C C . ALA A 1 180 ? 36.008 38.031 19.876 1.00 36.04 915 ALA A C 1
ATOM 1311 O O . ALA A 1 180 ? 35.778 37.959 18.696 1.00 38.32 915 ALA A O 1
ATOM 1313 N N . SER A 1 181 ? 37.078 38.642 20.356 1.00 38.53 916 SER A N 1
ATOM 1314 C CA . SER A 1 181 ? 37.998 39.399 19.471 1.00 39.47 916 SER A CA 1
ATOM 1315 C C . SER A 1 181 ? 38.850 38.437 18.603 1.00 40.66 916 SER A C 1
ATOM 1316 O O . SER A 1 181 ? 39.453 38.879 17.665 1.00 45.23 916 SER A O 1
ATOM 1319 N N . GLU A 1 182 ? 38.840 37.119 18.884 1.00 37.50 917 GLU A N 1
ATOM 1320 C CA . GLU A 1 182 ? 39.497 36.125 18.041 1.00 38.77 917 GLU A CA 1
ATOM 1321 C C . GLU A 1 182 ? 38.499 35.344 17.158 1.00 40.01 917 GLU A C 1
ATOM 1322 O O . GLU A 1 182 ? 38.899 34.351 16.614 1.00 43.74 917 GLU A O 1
ATOM 1328 N N . GLY A 1 183 ? 37.242 35.851 16.986 1.00 34.46 918 GLY A N 1
ATOM 1329 C CA . GLY A 1 183 ? 36.225 35.315 16.106 1.00 34.27 918 GLY A CA 1
ATOM 1330 C C . GLY A 1 183 ? 35.263 34.287 16.733 1.00 33.26 918 GLY A C 1
ATOM 1331 O O . GLY A 1 183 ? 34.522 33.629 16.031 1.00 35.89 918 GLY A O 1
ATOM 1332 N N . GLU A 1 184 ? 35.273 34.152 18.042 1.00 30.66 919 GLU A N 1
ATOM 1333 C CA . GLU A 1 184 ? 34.438 33.104 18.673 1.00 29.88 919 GLU A CA 1
ATOM 1334 C C . GLU A 1 184 ? 33.018 33.648 18.789 1.00 32.60 919 GLU A C 1
ATOM 1335 O O . GLU A 1 184 ? 32.834 34.808 19.229 1.00 31.34 919 GLU A O 1
ATOM 1341 N N . VAL A 1 185 ? 32.025 32.829 18.389 1.00 29.27 920 VAL A N 1
ATOM 1342 C CA . VAL A 1 185 ? 30.618 33.122 18.587 1.00 29.52 920 VAL A CA 1
ATOM 1343 C C . VAL A 1 185 ? 30.054 32.060 19.519 1.00 30.93 920 VAL A C 1
ATOM 1344 O O . VAL A 1 185 ? 30.149 30.892 19.218 1.00 30.08 920 VAL A O 1
ATOM 1348 N N . THR A 1 186 ? 29.428 32.468 20.601 1.00 27.87 921 THR A N 1
ATOM 1349 C CA . THR A 1 186 ? 28.906 31.535 21.573 1.00 26.52 921 THR A CA 1
ATOM 1350 C C . THR A 1 186 ? 27.402 31.416 21.642 1.00 29.15 921 THR A C 1
ATOM 1351 O O . THR A 1 186 ? 26.646 32.430 21.441 1.00 31.13 921 THR A O 1
ATOM 1355 N N . PHE A 1 187 ? 26.933 30.215 21.994 1.00 28.16 922 PHE A N 1
ATOM 1356 C CA . PHE A 1 187 ? 25.510 29.922 22.044 1.00 28.00 922 PHE A CA 1
ATOM 1357 C C . PHE A 1 187 ? 25.187 29.504 23.423 1.00 25.47 922 PHE A C 1
ATOM 1358 O O . PHE A 1 187 ? 26.049 28.979 24.124 1.00 27.61 922 PHE A O 1
ATOM 1366 N N . PRO A 1 188 ? 23.961 29.785 23.872 1.00 28.06 923 PRO A N 1
ATOM 1367 C CA . PRO A 1 188 ? 23.649 29.506 25.241 1.00 28.66 923 PRO A CA 1
ATOM 1368 C C . PRO A 1 188 ? 23.298 28.069 25.574 1.00 28.91 923 PRO A C 1
ATOM 1369 O O . PRO A 1 188 ? 22.949 27.261 24.705 1.00 27.82 923 PRO A O 1
ATOM 1373 N N . LEU A 1 189 ? 23.409 27.735 26.851 1.00 28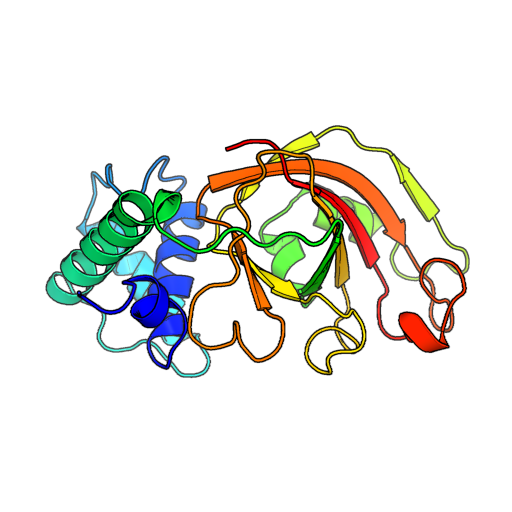.46 924 LEU A N 1
ATOM 1374 C CA . LEU A 1 189 ? 22.894 26.441 27.327 1.00 28.94 924 LEU A CA 1
ATOM 1375 C C . LEU A 1 189 ? 21.422 26.248 26.872 1.00 29.19 924 LEU A C 1
ATOM 1376 O O . LEU A 1 189 ? 20.609 27.193 26.953 1.00 29.48 924 LEU A O 1
ATOM 1381 N N . TYR A 1 190 ? 21.081 25.077 26.363 1.00 27.78 925 TYR A N 1
ATOM 1382 C CA . TYR A 1 190 ? 19.736 24.769 25.801 1.00 29.06 925 TYR A CA 1
ATOM 1383 C C . TYR A 1 190 ? 19.410 25.459 24.496 1.00 30.02 925 TYR A C 1
ATOM 1384 O O . TYR A 1 190 ? 18.287 25.365 24.017 1.00 30.25 925 TYR A O 1
ATOM 1393 N N . ASN A 1 191 ? 20.408 26.052 23.839 1.00 32.44 926 ASN A N 1
ATOM 1394 C CA . ASN A 1 191 ? 20.223 26.601 22.513 1.00 29.61 926 ASN A CA 1
ATOM 1395 C C . ASN A 1 191 ? 19.561 25.559 21.620 1.00 28.68 926 ASN A C 1
ATOM 1396 O O . ASN A 1 191 ? 19.967 24.392 21.613 1.00 30.23 926 ASN A O 1
ATOM 1401 N N . ARG A 1 192 ? 18.569 26.003 20.857 1.00 30.47 927 ARG A N 1
ATOM 1402 C CA . ARG A 1 192 ? 17.862 25.140 19.936 1.00 29.17 927 ARG A CA 1
ATOM 1403 C C . ARG A 1 192 ? 18.547 25.076 18.607 1.00 27.68 927 ARG A C 1
ATOM 1404 O O . ARG A 1 192 ? 18.834 26.102 18.002 1.00 30.81 927 ARG A O 1
ATOM 1412 N N . MET A 1 193 ? 18.742 23.862 18.138 1.00 29.12 928 MET A N 1
ATOM 1413 C CA . MET A 1 193 ? 19.302 23.622 16.809 1.00 31.65 928 MET A CA 1
ATOM 1414 C C . MET A 1 193 ? 18.543 22.486 16.105 1.00 27.41 928 MET A C 1
ATOM 1415 O O . MET A 1 193 ? 17.948 21.613 16.736 1.00 31.99 928 MET A O 1
ATOM 1420 N N . LYS A 1 194 ? 18.599 22.513 14.790 1.00 29.48 929 LYS A N 1
ATOM 1421 C CA . LYS A 1 194 ? 17.981 21.501 13.951 1.00 30.22 929 LYS A CA 1
ATOM 1422 C C . LYS A 1 194 ? 19.085 20.832 13.160 1.00 26.59 929 LYS A C 1
ATOM 1423 O O . LYS A 1 194 ? 19.739 21.534 12.419 1.00 28.15 929 LYS A O 1
ATOM 1429 N N . ILE A 1 195 ? 19.327 19.552 13.423 1.00 27.72 930 ILE A N 1
ATOM 1430 C CA . ILE A 1 195 ? 20.331 18.788 12.695 1.00 30.25 930 ILE A CA 1
ATOM 1431 C C . ILE A 1 195 ? 19.690 18.491 11.341 1.00 32.94 930 ILE A C 1
ATOM 1432 O O . ILE A 1 195 ? 18.603 17.864 11.282 1.00 32.62 930 ILE A O 1
ATOM 1437 N N . THR A 1 196 ? 20.365 18.902 10.270 1.00 32.81 931 THR A N 1
ATOM 1438 C CA . THR A 1 196 ? 19.851 18.608 8.955 1.00 32.78 931 THR A CA 1
ATOM 1439 C C . THR A 1 196 ? 20.591 17.560 8.170 1.00 35.13 931 THR A C 1
ATOM 1440 O O . THR A 1 196 ? 20.006 16.973 7.239 1.00 32.30 931 THR A O 1
ATOM 1444 N N . SER A 1 197 ? 21.847 17.284 8.492 1.00 31.13 932 SER A N 1
ATOM 1445 C CA . SER A 1 197 ? 22.636 16.342 7.669 1.00 31.10 932 SER A CA 1
ATOM 1446 C C . SER A 1 197 ? 23.837 15.841 8.441 1.00 31.59 932 SER A C 1
ATOM 1447 O O . SER A 1 197 ? 24.491 16.655 9.170 1.00 30.95 932 SER A O 1
ATOM 1450 N N . LEU A 1 198 ? 24.174 14.560 8.283 1.00 30.86 933 LEU A N 1
ATOM 1451 C CA . LEU A 1 198 ? 25.459 14.023 8.754 1.00 30.49 933 LEU A CA 1
ATOM 1452 C C . LEU A 1 198 ? 26.183 13.567 7.538 1.00 33.95 933 LEU A C 1
ATOM 1453 O O . LEU A 1 198 ? 25.544 12.953 6.649 1.00 33.96 933 LEU A O 1
ATOM 1458 N N . GLN A 1 199 ? 27.456 13.930 7.447 1.00 30.85 934 GLN A N 1
ATOM 1459 C CA . GLN A 1 199 ? 28.345 13.456 6.339 1.00 32.51 934 GLN A CA 1
ATOM 1460 C C . GLN A 1 199 ? 29.578 12.747 6.841 1.00 34.21 934 GLN A C 1
ATOM 1461 O O . GLN A 1 199 ? 30.234 13.182 7.813 1.00 33.35 934 GLN A O 1
ATOM 1467 N N . TYR A 1 200 ? 29.965 11.704 6.115 1.00 30.85 935 TYR A N 1
ATOM 1468 C CA . TYR A 1 200 ? 31.189 10.989 6.386 1.00 33.69 935 TYR A CA 1
ATOM 1469 C C . TYR A 1 200 ? 32.182 11.254 5.258 1.00 38.27 935 TYR A C 1
ATOM 1470 O O . TYR A 1 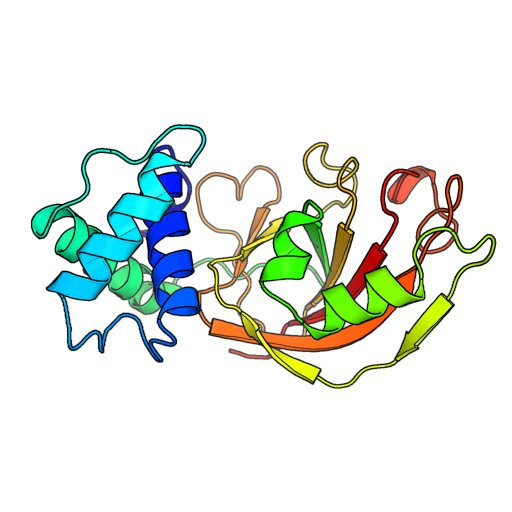200 ? 31.841 11.251 4.065 1.00 34.08 935 TYR A O 1
ATOM 1479 N N . LEU A 1 201 ? 33.413 11.425 5.660 1.00 31.75 936 LEU A N 1
ATOM 1480 C CA . LEU A 1 201 ? 34.495 11.798 4.755 1.00 35.04 936 LEU A CA 1
ATOM 1481 C C . LEU A 1 201 ? 35.627 10.818 4.953 1.00 35.23 936 LEU A C 1
ATOM 1482 O O . LEU A 1 201 ? 36.376 10.854 5.972 1.00 35.39 936 LEU A O 1
ATOM 1487 N N . PRO A 1 202 ? 35.836 9.933 3.978 1.00 40.48 937 PRO A N 1
ATOM 1488 C CA . PRO A 1 202 ? 37.082 9.125 4.059 1.00 39.05 937 PRO A CA 1
ATOM 1489 C C . PRO A 1 202 ? 38.400 9.923 4.212 1.00 35.71 937 PRO A C 1
ATOM 1490 O O . PRO A 1 202 ? 38.473 11.109 3.955 1.00 43.01 937 PRO A O 1
ATOM 1494 N N . GLU A 1 203 ? 39.435 9.255 4.654 1.00 42.29 938 GLU A N 1
ATOM 1495 C CA . GLU A 1 203 ? 40.806 9.790 4.641 1.00 50.65 938 GLU A CA 1
ATOM 1496 C C . GLU A 1 203 ? 41.173 10.458 3.339 1.00 44.72 938 GLU A C 1
ATOM 1497 O O . GLU A 1 203 ? 40.819 9.981 2.276 1.00 41.60 938 GLU A O 1
ATOM 1503 N N . GLY A 1 204 ? 41.819 11.600 3.414 1.00 44.30 939 GLY A N 1
ATOM 1504 C CA . GLY A 1 204 ? 42.109 12.365 2.194 1.00 46.95 939 GLY A CA 1
ATOM 1505 C C . GLY A 1 204 ? 40.994 13.195 1.600 1.00 49.16 939 GLY A C 1
ATOM 1506 O O . GLY A 1 204 ? 41.283 14.065 0.791 1.00 55.23 939 GLY A O 1
ATOM 1507 N N . ARG A 1 205 ? 39.738 12.984 1.999 1.00 39.24 940 ARG A N 1
ATOM 1508 C CA . ARG A 1 205 ? 38.595 13.721 1.445 1.00 39.18 940 ARG A CA 1
ATOM 1509 C C . ARG A 1 205 ? 38.317 14.946 2.327 1.00 44.99 940 ARG A C 1
ATOM 1510 O O . ARG A 1 205 ? 38.632 14.910 3.532 1.00 38.05 940 ARG A O 1
ATOM 1518 N N . SER A 1 206 ? 37.768 15.998 1.721 1.00 39.74 941 SER A N 1
ATOM 1519 C CA . SER A 1 206 ? 37.505 17.282 2.417 1.00 42.37 941 SER A CA 1
ATOM 1520 C C . SER A 1 206 ? 36.053 17.682 2.262 1.00 43.62 941 SER A C 1
ATOM 1521 O O . SER A 1 206 ? 35.426 17.460 1.212 1.00 39.89 941 SER A O 1
ATOM 1524 N N . TYR A 1 207 ? 35.536 18.357 3.286 1.00 39.64 942 TYR A N 1
ATOM 1525 C CA . TYR A 1 207 ? 34.195 18.911 3.206 1.00 38.93 942 TYR A CA 1
ATOM 1526 C C . TYR A 1 207 ? 34.070 19.800 1.943 1.00 37.94 942 TYR A C 1
ATOM 1527 O O . TYR A 1 207 ? 34.956 20.604 1.661 1.00 36.87 942 TYR A O 1
ATOM 1536 N N . MET A 1 208 ? 32.990 19.590 1.187 1.00 42.33 943 MET A N 1
ATOM 1537 C CA . MET A 1 208 ? 32.727 20.315 -0.036 1.00 44.07 943 MET A CA 1
ATOM 1538 C C . MET A 1 208 ? 33.904 20.174 -1.031 1.00 47.23 943 MET A C 1
ATOM 1539 O O . MET A 1 208 ? 34.105 21.047 -1.862 1.00 41.93 943 MET A O 1
ATOM 1544 N N . ASP A 1 209 ? 34.738 19.151 -0.869 1.00 49.62 944 ASP A N 1
ATOM 1545 C CA . ASP A 1 209 ? 35.946 18.979 -1.683 1.00 51.21 944 ASP A CA 1
ATOM 1546 C C . ASP A 1 209 ? 36.791 20.240 -1.746 1.00 51.97 944 ASP A C 1
ATOM 1547 O O . ASP A 1 209 ? 37.365 20.553 -2.773 1.00 57.46 944 ASP A O 1
ATOM 1552 N N . ASN A 1 210 ? 36.875 20.956 -0.628 1.00 43.09 945 ASN A N 1
ATOM 1553 C CA . ASN A 1 210 ? 37.631 22.167 -0.507 1.00 39.12 945 ASN A CA 1
ATOM 1554 C C . ASN A 1 210 ? 38.661 22.015 0.603 1.00 42.62 945 ASN A C 1
ATOM 1555 O O . ASN A 1 210 ? 38.490 22.501 1.734 1.00 39.94 945 ASN A O 1
ATOM 1560 N N . PRO A 1 211 ? 39.781 21.407 0.270 1.00 42.45 946 PRO A N 1
ATOM 1561 C CA . PRO A 1 211 ? 40.869 21.241 1.231 1.00 42.03 946 PRO A CA 1
ATOM 1562 C C . PRO A 1 211 ? 41.492 22.526 1.784 1.00 42.70 946 PRO A C 1
ATOM 1563 O O . PRO A 1 211 ? 41.898 22.545 2.927 1.00 41.69 946 PRO A O 1
ATOM 1567 N N . GLU A 1 212 ? 41.559 23.585 0.993 1.00 49.59 947 GLU A N 1
ATOM 1568 C CA . GLU A 1 212 ? 42.261 24.786 1.406 1.00 46.52 947 GLU A CA 1
ATOM 1569 C C . GLU A 1 212 ? 41.480 25.488 2.530 1.00 50.16 947 GLU A C 1
ATOM 1570 O O . GLU A 1 212 ? 42.091 26.048 3.458 1.00 44.86 947 GLU A O 1
ATOM 1572 N N . GLN A 1 213 ? 40.141 25.416 2.463 1.00 48.26 948 GLN A N 1
ATOM 1573 C CA . GLN A 1 213 ? 39.237 25.958 3.519 1.00 43.66 948 GLN A CA 1
ATOM 1574 C C . GLN 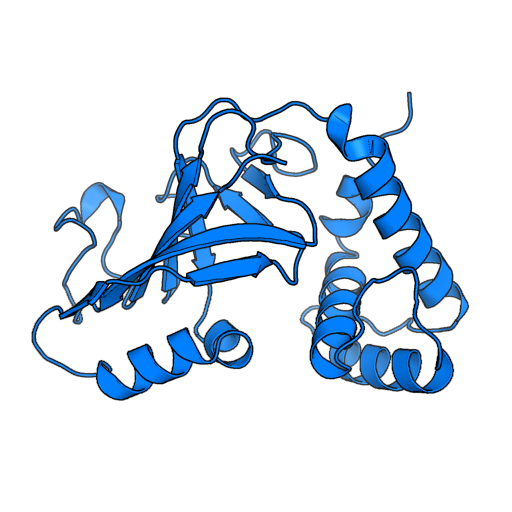A 1 213 ? 38.968 25.024 4.722 1.00 38.98 948 GLN A C 1
ATOM 1575 O O . GLN A 1 213 ? 38.871 25.484 5.861 1.00 40.95 948 GLN A O 1
ATOM 1581 N N . TYR A 1 214 ? 38.813 23.738 4.447 1.00 38.46 949 TYR A N 1
ATOM 1582 C CA . TYR A 1 214 ? 38.316 22.759 5.437 1.00 37.68 949 TYR A CA 1
ATOM 1583 C C . TYR A 1 214 ? 39.318 21.666 5.844 1.00 40.10 949 TYR A C 1
ATOM 1584 O O . TYR A 1 214 ? 39.044 20.863 6.716 1.00 36.77 949 TYR A O 1
ATOM 1593 N N . GLY A 1 215 ? 40.499 21.649 5.216 1.00 39.22 950 GLY A N 1
ATOM 1594 C CA . GLY A 1 215 ? 41.467 20.643 5.481 1.00 37.69 950 GLY A CA 1
ATOM 1595 C C . GLY A 1 215 ? 41.035 19.247 5.088 1.00 33.41 950 GLY A C 1
ATOM 1596 O O . GLY A 1 215 ? 40.101 19.023 4.306 1.00 39.89 950 GLY A O 1
ATOM 1597 N N . THR A 1 216 ? 41.772 18.320 5.656 1.00 35.92 951 THR A N 1
ATOM 1598 C CA . THR A 1 216 ? 41.596 16.917 5.452 1.00 40.04 951 THR A CA 1
ATOM 1599 C C . THR A 1 216 ? 41.539 16.136 6.764 1.00 41.88 951 THR A C 1
ATOM 1600 O O . THR A 1 216 ? 41.587 14.907 6.741 1.00 38.97 951 THR A O 1
ATOM 1604 N N . SER A 1 217 ? 41.362 16.818 7.909 1.00 38.04 952 SER A N 1
ATOM 1605 C CA . SER A 1 217 ? 41.299 16.109 9.154 1.00 32.01 952 SER A CA 1
ATOM 1606 C C . SER A 1 217 ? 39.907 15.732 9.659 1.00 34.97 952 SER A C 1
ATOM 1607 O O . SER A 1 217 ? 39.808 14.864 10.507 1.00 33.77 952 SER A O 1
ATOM 1610 N N . HIS A 1 218 ? 38.815 16.328 9.122 1.00 30.63 953 HIS A N 1
ATOM 1611 C CA . HIS A 1 218 ? 37.473 15.964 9.586 1.00 31.23 953 HIS A CA 1
ATOM 1612 C C . HIS A 1 218 ? 37.035 14.641 8.917 1.00 36.54 953 HIS A C 1
ATOM 1613 O O . HIS A 1 218 ? 36.987 14.523 7.709 1.00 36.96 953 HIS A O 1
ATOM 1620 N N . ARG A 1 219 ? 36.640 13.672 9.699 1.00 30.39 954 ARG A N 1
ATOM 1621 C CA . ARG A 1 219 ? 35.951 12.485 9.174 1.00 32.14 954 ARG A CA 1
ATOM 1622 C C . ARG A 1 219 ? 34.438 12.651 9.152 1.00 36.41 954 ARG A C 1
ATOM 1623 O O . ARG A 1 219 ? 33.751 11.918 8.443 1.00 34.74 954 ARG A O 1
ATOM 1631 N N . TYR A 1 220 ? 33.887 13.542 9.976 1.00 29.46 955 TYR A N 1
ATOM 1632 C CA . TYR A 1 220 ? 32.442 13.712 10.097 1.00 32.62 955 TYR A CA 1
ATOM 1633 C C . TYR A 1 220 ? 32.076 15.209 10.119 1.00 32.81 955 TYR A C 1
ATOM 1634 O O . TYR A 1 220 ? 32.737 16.008 10.783 1.00 29.92 955 TYR A O 1
ATOM 1643 N N . ILE A 1 221 ? 31.055 15.542 9.341 1.00 27.90 956 ILE A N 1
ATOM 1644 C CA . ILE A 1 221 ? 30.453 16.858 9.305 1.00 31.28 956 ILE A CA 1
ATOM 1645 C C . ILE A 1 221 ? 29.017 16.803 9.777 1.00 32.50 956 ILE A C 1
ATOM 1646 O O . ILE A 1 221 ? 28.191 16.009 9.281 1.00 33.12 956 ILE A O 1
ATOM 1651 N N . ILE A 1 222 ? 28.727 17.625 10.760 1.00 27.46 957 ILE A N 1
ATOM 1652 C CA . ILE A 1 222 ? 27.346 17.813 11.204 1.00 29.44 957 ILE A CA 1
ATOM 1653 C C . ILE A 1 222 ? 26.880 19.159 10.675 1.00 26.47 957 ILE A C 1
ATOM 1654 O O . ILE A 1 222 ? 27.375 20.162 11.060 1.00 26.39 957 ILE A O 1
ATOM 1659 N N . LYS A 1 223 ? 25.872 19.170 9.801 1.00 24.79 958 LYS A N 1
ATOM 1660 C CA . LYS A 1 223 ? 25.202 20.384 9.381 1.00 26.65 958 LYS A CA 1
ATOM 1661 C C . LYS A 1 223 ? 23.952 20.588 10.241 1.00 29.44 958 LYS A C 1
ATOM 1662 O O . LYS A 1 223 ? 23.132 19.694 10.380 1.00 31.23 958 LYS A O 1
ATOM 1668 N N . ALA A 1 224 ? 23.816 21.800 10.755 1.00 28.88 959 ALA A N 1
ATOM 1669 C CA . ALA A 1 224 ? 22.731 22.176 11.621 1.00 30.98 959 ALA A CA 1
ATOM 1670 C C . ALA A 1 224 ? 22.381 23.636 11.484 1.00 29.36 959 ALA A C 1
ATOM 1671 O O . ALA A 1 224 ? 23.209 24.458 11.083 1.00 32.34 959 ALA A O 1
ATOM 1673 N N . ARG A 1 225 ? 21.140 23.974 11.850 1.00 29.55 960 ARG A N 1
ATOM 1674 C CA . ARG A 1 225 ? 20.646 25.319 11.838 1.00 33.74 960 ARG A CA 1
ATOM 1675 C C . ARG A 1 225 ? 20.483 25.780 13.214 1.00 30.63 960 ARG A C 1
ATOM 1676 O O . ARG A 1 225 ? 19.958 25.034 14.038 1.00 30.14 960 ARG A O 1
ATOM 1684 N N . MET A 1 226 ? 20.974 26.985 13.499 1.00 29.93 961 MET A N 1
ATOM 1685 C CA . MET A 1 226 ? 20.761 27.571 14.855 1.00 31.27 961 MET A CA 1
ATOM 1686 C C . MET A 1 226 ? 19.416 28.330 14.778 1.00 31.76 961 MET A C 1
ATOM 1687 O O . MET A 1 226 ? 19.239 29.145 13.924 1.00 30.93 961 MET A O 1
ATOM 1692 N N . LEU A 1 227 ? 18.493 27.991 15.647 1.00 31.15 962 LEU A N 1
ATOM 1693 C CA . LEU A 1 227 ? 17.090 28.459 15.560 1.00 33.14 962 LEU A CA 1
ATOM 1694 C C . LEU A 1 227 ? 16.882 29.658 16.460 1.00 38.25 962 LEU A C 1
ATOM 1695 O O . LEU A 1 227 ? 17.658 29.846 17.413 1.00 33.81 962 LEU A O 1
ATOM 1700 N N . PRO A 1 228 ? 15.812 30.436 16.176 1.00 46.51 963 PRO A N 1
ATOM 1701 C CA . PRO A 1 228 ? 15.561 31.652 16.921 1.00 50.60 963 PRO A CA 1
ATOM 1702 C C . PRO A 1 228 ? 15.298 31.369 18.353 1.00 59.11 963 PRO A C 1
ATOM 1703 O O . PRO A 1 228 ? 14.818 30.266 18.695 1.00 59.44 963 PRO A O 1
ATOM 1707 N N . ARG A 1 229 ? 15.653 32.375 19.155 1.00 70.78 964 ARG A N 1
ATOM 1708 C CA . ARG A 1 229 ? 15.928 32.258 20.601 1.00 72.00 964 ARG A CA 1
ATOM 1709 C C . ARG A 1 229 ? 14.700 31.901 21.463 1.00 74.62 964 ARG A C 1
ATOM 1710 O O . ARG A 1 229 ? 13.554 32.080 21.040 1.00 64.66 964 ARG A O 1
#

Secondary structure (DSSP, 8-state):
----THHHHHSTTHHHHHHHHHHHHHTT-S-TT--S-HHHHHHHHHHHHHTSSS-----SHHHHHHHHHHHHHHHHHGGGSPBP--SEEEEEE-GGGGGG-HHHHHHHHHHTT-SS-EEEEEEEEEE-SS-EEEES-TTSHHHHT-SEEEEEEE-TTB--B--STTGGGTEEEE-TT-EEEEEEEEE--TT--GGG-HHHH-S--SEEEEEEEPB-

B-factor: mean 40.23, std 11.2, range [24.51, 180.4]

Sequence (216 aa):
KEDPALYKQQGGEYPYYSSFTIALQKLNISHYDSIIDMDNFISKWAEIGRNMKPAARDISHDKFIEVQKTLGKIDAEWSGYHHSADVNETFRGDTPVISNSYSWLAEFINESEGKSDTVQKSMDLEIKSPLIMSTAKDPKMGYVSGKTIMWHFDLEPGHAGVSEGLYASEGEVTFPLYNRMKITSLQYLPEGRSYMDNPEQYGTSHRYIIKARMLPR

Foldseek 3Di:
DDAQLVQVCVPPCVLLLVLLLVLCLVVVPPDLVDDDPLVVSQVSSCVSQCPDVVRDHPGDVVSSVVSSVSLVRNVVCQVVFAADDDQKWKAADAPVCCVVPVVVVVVCVVFPPDPDKDKDFFWDKFFDSHWDKTFPACPDPNRQQHQEMEMEGEDPQFRWGLGYDCSVVGITIHGGRFMKTWTMKMAADQPAFVVSDCVRRNRNYGMYTYMYGDHD

Radius of gyration: 17.69 Å; Cα contacts (8 Å, |Δi|>4): 397; chains: 1; bounding box: 28×45×50 Å

InterPro domains:
  IPR022385 Rhs repeat-associated core [TIGR03696] (609-688)
  IPR041508 Toxin complex C-like repeat [PF18807] (432-475)
  IPR050708 Type VI secretion system VgrG/RHS [PTHR32305] (38-692)